Protein AF-A0A916RHL9-F1 (afdb_monomer_lite)

Foldseek 3Di:
DLLVQLVVQVVVAVVPDPPPPPFDALLRLCVVVVLDDPVLLVQLVVVCVVVVDDHSLVSSCVVVVRDLVSSQVSLCVRAVADADDLPAFDLQLQLALDDLVCLVPPQKGFRHADPLAETEMEHARDDDVLQQVQSCVVQVHRYGYGYYRPVRSVVSNVSNNPYDYAAEAEEEDADSVRVSVVVVVVCVVLVAPDWDWHDDNQKIKIKGFSDPLQVPDNSGGGPDNPRMYIYIYGYNDPD

Secondary structure (DSSP, 8-state):
-HHHHHHHHHHS-TTS----TTSPPHHHHHHHTTSS-HHHHHHHHHHHHHHS-S-HHHHHHHHH---HHHHHHHHHHHHT-PBPP-TT--HHHHHTTS-HHHHHHHSEEEEEEETTTEEEEEESS---HHHHHHHHHHHSSEEEEEE--HHHHHHHHHHHHTS--S-EEEEEESSHHHHHHHHHHHHHHH--SEEEEEEETTEEEEEEE-STTTS-STT---S-STTEEEEEEEES---

InterPro domains:
  IPR037257 Type II secretion system protein GspE, N-terminal superfamily [SSF160246] (21-158)

Structure (mmCIF, N/CA/C/O backbone):
data_AF-A0A916RHL9-F1
#
_entry.id   AF-A0A916RHL9-F1
#
loop_
_atom_site.group_PDB
_atom_site.id
_atom_site.type_symbol
_atom_site.label_atom_id
_atom_site.label_alt_id
_atom_site.label_comp_id
_atom_site.label_asym_id
_atom_site.label_entity_id
_atom_site.label_seq_id
_atom_site.pdbx_PDB_ins_code
_atom_site.Cartn_x
_atom_site.Cartn_y
_atom_site.Cartn_z
_atom_site.occupancy
_atom_site.B_iso_or_equiv
_atom_site.auth_seq_id
_atom_site.auth_comp_id
_atom_site.auth_asym_id
_atom_site.auth_atom_id
_atom_site.pdbx_PDB_model_num
ATOM 1 N N . MET A 1 1 ? 4.148 -10.673 -28.960 1.00 78.31 1 MET A N 1
ATOM 2 C CA . MET A 1 1 ? 4.030 -11.181 -27.573 1.00 78.31 1 MET A CA 1
ATOM 3 C C . MET A 1 1 ? 3.647 -10.069 -26.593 1.00 78.31 1 MET A C 1
ATOM 5 O O . MET A 1 1 ? 2.621 -10.214 -25.944 1.00 78.31 1 MET A O 1
ATOM 9 N N . VAL A 1 2 ? 4.375 -8.942 -26.546 1.00 86.50 2 VAL A N 1
ATOM 10 C CA . VAL A 1 2 ? 4.093 -7.803 -25.636 1.00 86.50 2 VAL A CA 1
ATOM 11 C C . VAL A 1 2 ? 2.666 -7.257 -25.763 1.00 86.50 2 VAL A C 1
ATOM 13 O O . VAL A 1 2 ? 1.972 -7.147 -24.760 1.00 86.50 2 VAL A O 1
ATOM 16 N N . ARG A 1 3 ? 2.181 -7.009 -26.987 1.00 84.75 3 ARG A N 1
ATOM 17 C CA . ARG A 1 3 ? 0.817 -6.492 -27.220 1.00 84.75 3 ARG A CA 1
ATOM 18 C C . ARG A 1 3 ? -0.278 -7.366 -26.592 1.00 84.75 3 ARG A C 1
ATOM 20 O O . ARG A 1 3 ? -1.208 -6.846 -25.993 1.00 84.75 3 ARG A O 1
ATOM 27 N N . ALA A 1 4 ? -0.135 -8.690 -26.665 1.00 84.75 4 ALA A N 1
ATOM 28 C CA . ALA A 1 4 ? -1.082 -9.626 -26.056 1.00 84.75 4 ALA A CA 1
ATOM 29 C C . ALA A 1 4 ? -1.007 -9.621 -24.517 1.00 84.75 4 ALA A C 1
ATOM 31 O O . ALA A 1 4 ? -2.020 -9.821 -23.853 1.00 84.75 4 ALA A O 1
ATOM 32 N N . ALA A 1 5 ? 0.177 -9.387 -23.938 1.00 84.00 5 ALA A N 1
ATOM 33 C CA . ALA A 1 5 ? 0.327 -9.208 -22.494 1.00 84.00 5 ALA A CA 1
ATOM 34 C C . ALA A 1 5 ? -0.344 -7.905 -22.029 1.00 84.00 5 ALA A C 1
ATOM 36 O O . ALA A 1 5 ? -1.156 -7.940 -21.115 1.00 84.00 5 ALA A O 1
ATOM 37 N N . VAL A 1 6 ? -0.101 -6.789 -22.723 1.00 84.81 6 VAL A N 1
ATOM 38 C CA . VAL A 1 6 ? -0.752 -5.497 -22.440 1.00 84.81 6 VAL A CA 1
ATOM 39 C C . VAL A 1 6 ? -2.277 -5.596 -22.548 1.00 84.81 6 VAL A C 1
ATOM 41 O O . VAL A 1 6 ? -2.990 -5.101 -21.680 1.00 84.81 6 VAL A O 1
ATOM 44 N N . GLN A 1 7 ? -2.791 -6.274 -23.579 1.00 84.56 7 GLN A N 1
ATOM 45 C CA . GLN A 1 7 ? -4.232 -6.485 -23.747 1.00 84.56 7 GLN A CA 1
ATOM 46 C C . GLN A 1 7 ? -4.840 -7.304 -22.605 1.00 84.56 7 GLN A C 1
ATOM 48 O O . GLN A 1 7 ? -5.903 -6.944 -22.113 1.00 84.56 7 GLN A O 1
ATOM 53 N N . ARG A 1 8 ? -4.165 -8.363 -22.146 1.00 83.38 8 ARG A N 1
ATOM 54 C CA . ARG A 1 8 ? -4.620 -9.179 -21.009 1.00 83.38 8 ARG A CA 1
ATOM 55 C C . ARG A 1 8 ? -4.784 -8.338 -19.745 1.00 83.38 8 ARG A C 1
ATOM 57 O O . ARG A 1 8 ? -5.861 -8.319 -19.161 1.00 83.38 8 ARG A O 1
ATOM 64 N N . GLU A 1 9 ? -3.756 -7.564 -19.410 1.00 85.38 9 GLU A N 1
ATOM 65 C CA . GLU A 1 9 ? -3.759 -6.680 -18.239 1.00 85.38 9 GLU A CA 1
ATOM 66 C C . GLU A 1 9 ? -4.759 -5.516 -18.380 1.00 85.38 9 GLU A C 1
ATOM 68 O O . GLU A 1 9 ? -5.230 -4.952 -17.394 1.00 85.38 9 GLU A O 1
ATOM 73 N N . SER A 1 10 ? -5.134 -5.150 -19.609 1.00 75.25 10 SER A N 1
ATOM 74 C CA . SER A 1 10 ? -6.166 -4.141 -19.857 1.00 75.25 10 SER A CA 1
ATOM 75 C C . SER A 1 10 ? -7.589 -4.651 -19.601 1.00 75.25 10 SER A C 1
ATOM 77 O O . SER A 1 10 ? -8.450 -3.834 -19.269 1.00 75.25 10 SER A O 1
ATOM 79 N N . VAL A 1 11 ? -7.853 -5.949 -19.789 1.00 64.81 11 VAL A N 1
ATOM 80 C CA . VAL A 1 11 ? -9.206 -6.536 -19.728 1.00 64.81 11 VAL A CA 1
ATOM 81 C C . VAL A 1 11 ? -9.622 -6.874 -18.292 1.00 64.81 11 VAL A C 1
ATOM 83 O O . VAL A 1 11 ? -10.790 -6.696 -17.957 1.00 64.81 11 VAL A O 1
ATOM 86 N N . ASP A 1 12 ? -8.683 -7.229 -17.409 1.00 55.12 12 ASP A N 1
ATOM 87 C CA . ASP A 1 12 ? -8.960 -7.572 -15.997 1.00 55.12 12 ASP A CA 1
ATOM 88 C C . ASP A 1 12 ? -9.289 -6.356 -15.089 1.00 55.12 12 ASP A C 1
ATOM 90 O O . ASP A 1 12 ? -9.362 -6.451 -13.865 1.00 55.12 12 ASP A O 1
ATOM 94 N N . GLY A 1 13 ? -9.526 -5.180 -15.676 1.00 47.78 13 GLY A N 1
ATOM 95 C CA . GLY A 1 13 ? -9.516 -3.888 -14.986 1.00 47.78 13 GLY A CA 1
ATOM 96 C C . GLY A 1 13 ? -10.847 -3.305 -14.504 1.00 47.78 13 GLY A C 1
ATOM 97 O O . GLY A 1 13 ? -10.880 -2.112 -14.228 1.00 47.78 13 GLY A O 1
ATOM 98 N N . THR A 1 14 ? -11.942 -4.062 -14.393 1.00 42.16 14 THR A N 1
ATOM 99 C CA . THR A 1 14 ? -13.212 -3.529 -13.837 1.00 42.16 14 THR A CA 1
ATOM 100 C C . THR A 1 14 ? -13.440 -3.891 -12.368 1.00 42.16 14 THR A C 1
ATOM 102 O O . THR A 1 14 ? -14.579 -3.964 -11.915 1.00 42.16 14 THR A O 1
ATOM 105 N N . ALA A 1 15 ? -12.368 -4.117 -11.606 1.00 44.34 15 ALA A N 1
ATOM 106 C CA . ALA A 1 15 ? -12.424 -4.059 -10.145 1.00 44.34 15 ALA A CA 1
ATOM 107 C C . ALA A 1 15 ? -12.076 -2.655 -9.608 1.00 44.34 15 ALA A C 1
ATOM 109 O O . ALA A 1 15 ? -11.923 -2.489 -8.398 1.00 44.34 15 ALA A O 1
ATOM 110 N N . ASP A 1 16 ? -11.957 -1.653 -10.489 1.00 42.06 16 ASP A N 1
ATOM 111 C CA . ASP A 1 16 ? -11.879 -0.253 -10.084 1.00 42.06 16 ASP A CA 1
ATOM 112 C C . ASP A 1 16 ? -13.192 0.140 -9.393 1.00 42.06 16 ASP A C 1
ATOM 114 O O . ASP A 1 16 ? -14.270 0.175 -9.982 1.00 42.06 16 ASP A O 1
ATOM 118 N N . ASP A 1 17 ? -13.058 0.364 -8.089 1.00 47.50 17 ASP A N 1
ATOM 119 C CA . ASP A 1 17 ? -13.941 1.147 -7.238 1.00 47.50 17 ASP A CA 1
ATOM 120 C C . ASP A 1 17 ? -15.447 0.919 -7.426 1.00 47.50 17 ASP A C 1
ATOM 122 O O . ASP A 1 17 ? -16.220 1.862 -7.563 1.00 47.50 17 ASP A O 1
ATOM 126 N N . VAL A 1 18 ? -15.910 -0.335 -7.358 1.00 42.97 18 VAL A N 1
ATOM 127 C CA . VAL A 1 18 ? -17.331 -0.554 -7.054 1.00 42.97 18 VAL A CA 1
ATOM 128 C C . VAL A 1 18 ? -17.556 0.047 -5.661 1.00 42.97 18 VAL A C 1
ATOM 130 O O . VAL A 1 18 ? -17.014 -0.503 -4.689 1.00 42.97 18 VAL A O 1
ATOM 133 N N . PRO A 1 19 ? -18.321 1.150 -5.507 1.00 48.22 19 PRO A N 1
ATOM 134 C CA . PRO A 1 19 ? -18.654 1.651 -4.187 1.00 48.22 19 PRO A CA 1
ATOM 135 C C . PRO A 1 19 ? -19.320 0.494 -3.463 1.00 48.22 19 PRO A C 1
ATOM 137 O O . PRO A 1 19 ? -20.307 -0.064 -3.945 1.00 48.22 19 PRO A O 1
ATOM 140 N N . HIS A 1 20 ? -18.730 0.065 -2.349 1.00 53.12 20 HIS A N 1
ATOM 141 C CA . HIS A 1 20 ? -19.193 -1.105 -1.620 1.00 53.12 20 HIS A CA 1
ATOM 142 C C . HIS A 1 20 ? -20.505 -0.770 -0.907 1.00 53.12 20 HIS A C 1
ATOM 144 O O . HIS A 1 20 ? -20.559 -0.565 0.304 1.00 53.12 20 HIS A O 1
ATOM 150 N N . ARG A 1 21 ? -21.572 -0.710 -1.706 1.00 51.28 21 ARG A N 1
ATOM 151 C CA . ARG A 1 21 ? -22.913 -0.205 -1.399 1.00 51.28 21 ARG A CA 1
ATOM 152 C C . ARG A 1 21 ? -23.630 -1.030 -0.326 1.00 51.28 21 ARG A C 1
ATOM 154 O O . ARG A 1 21 ? -24.676 -0.622 0.159 1.00 51.28 21 ARG A O 1
ATOM 161 N N . HIS A 1 22 ? -23.044 -2.166 0.053 1.00 61.47 22 HIS A N 1
ATOM 162 C CA . HIS A 1 22 ? -23.563 -3.110 1.039 1.00 61.47 22 HIS A CA 1
ATOM 163 C C . HIS A 1 22 ? -22.723 -3.196 2.321 1.00 61.47 22 HIS A C 1
ATOM 165 O O . HIS A 1 22 ? -23.007 -4.043 3.165 1.00 61.47 22 HIS A O 1
ATOM 171 N N . ARG A 1 23 ? -21.686 -2.363 2.500 1.00 77.50 23 ARG A N 1
ATOM 172 C CA . ARG A 1 23 ? -20.942 -2.356 3.766 1.00 77.50 23 ARG A CA 1
ATOM 173 C C . ARG A 1 23 ? -21.635 -1.510 4.817 1.00 77.50 23 ARG A C 1
ATOM 175 O O . ARG A 1 23 ? -22.061 -0.389 4.552 1.00 77.50 23 ARG A O 1
ATOM 182 N N . VAL A 1 24 ? -21.669 -2.040 6.035 1.00 87.19 24 VAL A N 1
ATOM 183 C CA . VAL A 1 24 ? -22.120 -1.295 7.209 1.00 87.19 24 VAL A CA 1
ATOM 184 C C . VAL A 1 24 ? -21.156 -0.120 7.433 1.00 87.19 24 VAL A C 1
ATOM 186 O O . VAL A 1 24 ? -19.947 -0.347 7.518 1.00 87.19 24 VAL A O 1
ATOM 189 N N . PRO A 1 25 ? -21.638 1.132 7.507 1.00 91.69 25 PRO A N 1
ATOM 190 C CA . PRO A 1 25 ? -20.811 2.295 7.817 1.00 91.69 25 PRO A CA 1
ATOM 191 C C . PRO A 1 25 ? -20.053 2.133 9.137 1.00 91.69 25 PRO A C 1
ATOM 193 O O . PRO A 1 25 ? -20.610 1.622 10.109 1.00 91.69 25 PRO A O 1
ATOM 196 N N . LEU A 1 26 ? -18.816 2.634 9.202 1.00 93.12 26 LEU A N 1
ATOM 197 C CA . LEU A 1 26 ? -17.949 2.507 10.380 1.00 93.12 26 LEU A CA 1
ATOM 198 C C . LEU A 1 26 ? -18.632 2.999 11.663 1.00 93.12 26 LEU A C 1
ATOM 200 O O . LEU A 1 26 ? -18.603 2.312 12.678 1.00 93.12 26 LEU A O 1
ATOM 204 N N . GLY A 1 27 ? -19.313 4.148 11.605 1.00 93.88 27 GLY A N 1
ATOM 205 C CA . GLY A 1 27 ? -20.043 4.686 12.753 1.00 93.88 27 GLY A CA 1
ATOM 206 C C . GLY A 1 27 ? -21.127 3.740 13.281 1.00 93.88 27 GLY A C 1
ATOM 207 O O . GLY A 1 27 ? -21.277 3.595 14.490 1.00 93.88 27 GLY A O 1
ATOM 208 N N . LEU A 1 28 ? -21.835 3.026 12.396 1.00 94.75 28 LEU A N 1
ATOM 209 C CA . LEU A 1 28 ? -22.827 2.028 12.807 1.00 94.75 28 LEU A CA 1
ATOM 210 C C . LEU A 1 28 ? -22.170 0.761 13.361 1.00 94.75 28 LEU A C 1
ATOM 212 O O . LEU A 1 28 ? -22.669 0.215 14.340 1.00 94.75 28 LEU A O 1
ATOM 216 N N . VAL A 1 29 ? -21.038 0.330 12.792 1.00 94.81 29 VAL A N 1
ATOM 217 C CA . VAL A 1 29 ? -20.236 -0.771 13.353 1.00 94.81 29 VAL A CA 1
ATOM 218 C C . VAL A 1 29 ? -19.821 -0.436 14.787 1.00 94.81 29 VAL A C 1
ATOM 220 O O . VAL A 1 29 ? -20.069 -1.219 15.697 1.00 94.81 29 VAL A O 1
ATOM 223 N N . MET A 1 30 ? -19.250 0.746 15.014 1.00 96.19 30 MET A N 1
ATOM 224 C CA . MET A 1 30 ? -18.774 1.161 16.336 1.00 96.19 30 MET A CA 1
ATOM 225 C C . MET A 1 30 ? -19.916 1.359 17.343 1.00 96.19 30 MET A C 1
ATOM 227 O O . MET A 1 30 ? -19.752 1.020 18.516 1.00 96.19 30 MET A O 1
ATOM 231 N N . LEU A 1 31 ? -21.072 1.867 16.899 1.00 96.12 31 LEU A N 1
ATOM 232 C CA . LEU A 1 31 ? -22.267 2.013 17.734 1.00 96.12 31 LEU A CA 1
ATOM 233 C C . LEU A 1 31 ? -22.828 0.647 18.153 1.00 96.12 31 LEU A C 1
ATOM 235 O O . LEU A 1 31 ? -23.111 0.441 19.329 1.00 96.12 31 LEU A O 1
ATOM 239 N N . ALA A 1 32 ? -22.942 -0.300 17.215 1.00 94.50 32 ALA A N 1
ATOM 240 C CA . ALA A 1 32 ? -23.437 -1.649 17.493 1.00 94.50 32 ALA A CA 1
ATOM 241 C C . ALA A 1 32 ? -22.533 -2.422 18.470 1.00 94.50 32 ALA A C 1
ATOM 243 O O . ALA A 1 32 ? -23.019 -3.238 19.246 1.00 94.50 32 ALA A O 1
ATOM 244 N N . GLN A 1 33 ? -21.226 -2.142 18.460 1.00 93.62 33 GLN A N 1
ATOM 245 C CA . GLN A 1 33 ? -20.258 -2.701 19.411 1.00 93.62 33 GLN A CA 1
ATOM 246 C C . GLN A 1 33 ? -20.233 -1.968 20.768 1.00 93.62 33 GLN A C 1
ATOM 248 O O . GLN A 1 33 ? -19.497 -2.372 21.668 1.00 93.62 33 GLN A O 1
ATOM 253 N N . GLY A 1 34 ? -20.990 -0.875 20.924 1.00 94.69 34 GLY A N 1
ATOM 254 C CA . GLY A 1 34 ? -21.007 -0.058 22.141 1.00 94.69 34 GLY A CA 1
ATOM 255 C C . GLY A 1 34 ? -19.726 0.750 22.381 1.00 94.69 34 GLY A C 1
ATOM 256 O O . GLY A 1 34 ? -19.473 1.182 23.503 1.00 94.69 34 GLY A O 1
ATOM 257 N N . TRP A 1 35 ? -18.887 0.950 21.359 1.00 96.00 35 TRP A N 1
ATOM 258 C CA . TRP A 1 35 ? -17.619 1.688 21.496 1.00 96.00 35 TRP A CA 1
ATOM 259 C C . TRP A 1 35 ? -17.790 3.202 21.427 1.00 96.00 35 TRP A C 1
ATOM 261 O O . TRP A 1 35 ? -16.907 3.933 21.884 1.00 96.00 35 TRP A O 1
ATOM 271 N N . ILE A 1 36 ? -18.911 3.643 20.857 1.00 96.81 36 ILE A N 1
ATOM 272 C CA . ILE A 1 36 ? -19.361 5.032 20.797 1.00 96.81 36 ILE A CA 1
ATOM 273 C C . ILE A 1 36 ? -20.846 5.100 21.159 1.00 96.81 36 ILE A C 1
ATOM 275 O O . ILE A 1 36 ? -21.580 4.122 21.016 1.00 96.81 36 ILE A O 1
ATOM 279 N N . THR A 1 37 ? -21.298 6.273 21.584 1.00 97.06 37 THR A N 1
ATOM 280 C CA . THR A 1 37 ? -22.716 6.566 21.825 1.00 97.06 37 THR A CA 1
ATOM 281 C C . THR A 1 37 ? -23.383 7.178 20.593 1.00 97.06 37 THR A C 1
ATOM 283 O O . THR A 1 37 ? -22.723 7.724 19.707 1.00 97.06 37 THR A O 1
ATOM 286 N N . GLN A 1 38 ? -24.720 7.158 20.556 1.00 96.50 38 GLN A N 1
ATOM 287 C CA . GLN A 1 38 ? -25.487 7.839 19.507 1.00 96.50 38 GLN A CA 1
ATOM 288 C C . GLN A 1 38 ? -25.204 9.351 19.474 1.00 96.50 38 GLN A C 1
ATOM 290 O O . GLN A 1 38 ? -25.136 9.934 18.394 1.00 96.50 38 GLN A O 1
ATOM 295 N N . SER A 1 39 ? -25.002 9.974 20.643 1.00 96.94 39 SER A N 1
ATOM 296 C CA . SER A 1 39 ? -24.634 11.392 20.741 1.00 96.94 39 SER A CA 1
ATOM 297 C C . SER A 1 39 ? -23.283 11.659 20.086 1.00 96.94 39 SER A C 1
ATOM 299 O O . SER A 1 39 ? -23.186 12.562 19.266 1.00 96.94 39 SER A O 1
ATOM 301 N N . GLN A 1 40 ? -22.263 10.850 20.394 1.00 96.81 40 GLN A N 1
ATOM 302 C CA . GLN A 1 40 ? -20.930 10.995 19.797 1.00 96.81 40 GLN A CA 1
ATOM 303 C C . GLN A 1 40 ? -20.967 10.800 18.278 1.00 96.81 40 GLN A C 1
ATOM 305 O O . GLN A 1 40 ? -20.395 11.594 17.537 1.00 96.81 40 GLN A O 1
ATOM 310 N N . LEU A 1 41 ? -21.697 9.787 17.797 1.00 96.50 41 LEU A N 1
ATOM 311 C CA . LEU A 1 41 ? -21.862 9.573 16.359 1.00 96.50 41 LEU A CA 1
ATOM 312 C C . LEU A 1 41 ? -22.519 10.779 15.673 1.00 96.50 41 LEU A C 1
ATOM 314 O O . LEU A 1 41 ? -22.100 11.167 14.585 1.00 96.50 41 LEU A O 1
ATOM 318 N N . ARG A 1 42 ? -23.537 11.379 16.299 1.00 96.75 42 ARG A N 1
ATOM 319 C CA . ARG A 1 42 ? -24.215 12.559 15.755 1.00 96.75 42 ARG A CA 1
ATOM 320 C C . ARG A 1 42 ? -23.286 13.771 15.711 1.00 96.75 42 ARG A C 1
ATOM 322 O O . ARG A 1 42 ? -23.185 14.382 14.655 1.00 96.75 42 ARG A O 1
ATOM 329 N N . THR A 1 43 ? -22.570 14.052 16.800 1.00 96.62 43 THR A N 1
ATOM 330 C CA . THR A 1 43 ? -21.579 15.137 16.859 1.00 96.62 43 THR A CA 1
ATOM 331 C C . THR A 1 43 ? -20.535 14.997 15.751 1.00 96.62 43 THR A C 1
ATOM 333 O O . THR A 1 43 ? -20.311 15.941 14.998 1.00 96.62 43 THR A O 1
ATOM 336 N N . ALA A 1 44 ? -19.957 13.805 15.584 1.00 95.88 44 ALA A N 1
ATOM 337 C CA . ALA A 1 44 ? -18.948 13.563 14.555 1.00 95.88 44 ALA A CA 1
ATOM 338 C C . ALA A 1 44 ? -19.506 13.692 13.123 1.00 95.88 44 ALA A C 1
ATOM 340 O O . ALA A 1 44 ? -18.832 14.228 12.247 1.00 95.88 44 ALA A O 1
ATOM 341 N N . LEU A 1 45 ? -20.742 13.241 12.866 1.00 95.75 45 LEU A N 1
ATOM 342 C CA . LEU A 1 45 ? -21.397 13.410 11.561 1.00 95.75 45 LEU A CA 1
ATOM 343 C C . LEU A 1 45 ? -21.712 14.876 11.250 1.00 95.75 45 LEU A C 1
ATOM 345 O O . LEU A 1 45 ? -21.569 15.299 10.103 1.00 95.75 45 LEU A O 1
ATOM 349 N N . ASP A 1 46 ? -22.155 15.643 12.243 1.00 96.31 46 ASP A N 1
ATOM 350 C CA . ASP A 1 46 ? -22.456 17.062 12.070 1.00 96.31 46 ASP A CA 1
ATOM 351 C C . ASP A 1 46 ? -21.164 17.857 11.806 1.00 96.31 46 ASP A C 1
ATOM 353 O O . ASP A 1 46 ? -21.134 18.671 10.882 1.00 96.31 46 ASP A O 1
ATOM 357 N N . ALA A 1 47 ? -20.066 17.531 12.501 1.00 93.94 47 ALA A N 1
ATOM 358 C CA . ALA A 1 47 ? -18.739 18.080 12.218 1.00 93.94 47 ALA A CA 1
ATOM 359 C C . ALA A 1 47 ? -18.248 17.722 10.803 1.00 93.94 47 ALA A C 1
ATOM 361 O O . ALA A 1 47 ? -17.853 18.612 10.047 1.00 93.94 47 ALA A O 1
ATOM 362 N N . GLN A 1 48 ? -18.362 16.451 10.398 1.00 94.62 48 GLN A N 1
ATOM 363 C CA . GLN A 1 48 ? -17.991 15.998 9.053 1.00 94.62 48 GLN A CA 1
ATOM 364 C C . GLN A 1 48 ? -18.771 16.739 7.959 1.00 94.62 48 GLN A C 1
ATOM 366 O O . GLN A 1 48 ? -18.196 17.151 6.953 1.00 94.62 48 GLN A O 1
ATOM 371 N N . ARG A 1 49 ? -20.083 16.936 8.146 1.00 93.62 49 ARG A N 1
ATOM 372 C CA . ARG A 1 49 ? -20.925 17.683 7.197 1.00 93.62 49 ARG A CA 1
ATOM 373 C C . ARG A 1 49 ? -20.561 19.159 7.141 1.00 93.62 49 ARG A C 1
ATOM 375 O O . ARG A 1 49 ? -20.528 19.713 6.048 1.00 93.62 49 ARG A O 1
ATOM 382 N N . ALA A 1 50 ? -20.290 19.779 8.288 1.00 94.00 50 ALA A N 1
ATOM 383 C CA . ALA A 1 50 ? -19.905 21.185 8.358 1.00 94.00 50 ALA A CA 1
ATOM 384 C C . ALA A 1 50 ? -18.586 21.462 7.616 1.00 94.00 50 ALA A C 1
ATOM 386 O O . ALA A 1 50 ? -18.458 22.496 6.968 1.00 94.00 50 ALA A O 1
ATOM 387 N N . HIS A 1 51 ? -17.637 20.523 7.664 1.00 92.50 51 HIS A N 1
ATOM 388 C CA . HIS A 1 51 ? -16.341 20.646 6.987 1.00 92.50 51 HIS A CA 1
ATOM 389 C C . HIS A 1 51 ? -16.343 20.093 5.555 1.00 92.50 51 HIS A C 1
ATOM 391 O O . HIS A 1 51 ? -15.430 20.377 4.782 1.00 92.50 51 HIS A O 1
ATOM 397 N N . GLY A 1 52 ? -17.333 19.271 5.197 1.00 87.44 52 GLY A N 1
ATOM 398 C CA . GLY A 1 52 ? -17.486 18.671 3.870 1.00 87.44 52 GLY A CA 1
ATOM 399 C C . GLY A 1 52 ? -16.418 17.635 3.492 1.00 87.44 52 GLY A C 1
ATOM 400 O O . GLY A 1 52 ? -16.438 17.132 2.371 1.00 87.44 52 GLY A O 1
ATOM 401 N N . THR A 1 53 ? -15.483 17.313 4.392 1.00 88.19 53 THR A N 1
ATOM 402 C CA . THR A 1 53 ? -14.325 16.441 4.134 1.00 88.19 53 THR A CA 1
ATOM 403 C C . THR A 1 53 ? -13.940 15.623 5.381 1.00 88.19 53 THR A C 1
ATOM 405 O O . THR A 1 53 ? -14.517 15.785 6.460 1.00 88.19 53 THR A O 1
ATOM 408 N N . GLY A 1 54 ? -12.968 14.716 5.238 1.00 85.31 54 GLY A N 1
ATOM 409 C CA . GLY A 1 54 ? -12.431 13.902 6.336 1.00 85.31 54 GLY A CA 1
ATOM 410 C C . GLY A 1 54 ? -13.223 12.622 6.617 1.00 85.31 54 GLY A C 1
ATOM 411 O O . GLY A 1 54 ? -14.398 12.488 6.253 1.00 85.31 54 GLY A O 1
ATOM 412 N N . ARG A 1 55 ? -12.572 11.641 7.253 1.00 90.25 55 ARG A N 1
ATOM 413 C CA . ARG A 1 55 ? -13.186 10.342 7.562 1.00 90.25 55 ARG A CA 1
ATOM 414 C C . ARG A 1 55 ? -13.949 10.447 8.880 1.00 90.25 55 ARG A C 1
ATOM 416 O O . ARG A 1 55 ? -13.525 11.126 9.807 1.00 90.25 55 ARG A O 1
ATOM 423 N N . ILE A 1 56 ? -15.059 9.718 9.004 1.00 92.50 56 ILE A N 1
ATOM 424 C CA . ILE A 1 56 ? -15.861 9.725 10.243 1.00 92.50 56 ILE A CA 1
ATOM 425 C C . ILE A 1 56 ? -15.053 9.273 11.471 1.00 92.50 56 ILE A C 1
ATOM 427 O O . ILE A 1 56 ? -15.305 9.741 12.575 1.00 92.50 56 ILE A O 1
ATOM 431 N N . GLY A 1 57 ? -14.070 8.384 11.280 1.00 92.31 57 GLY A N 1
ATOM 432 C CA . GLY A 1 57 ? -13.151 7.962 12.337 1.00 92.31 57 GLY A CA 1
ATOM 433 C C . GLY A 1 57 ? -12.332 9.124 12.900 1.00 92.31 57 GLY A C 1
ATOM 434 O O . GLY A 1 57 ? -12.272 9.275 14.115 1.00 92.31 57 GLY A O 1
ATOM 435 N N . ASP A 1 58 ? -11.797 9.981 12.029 1.00 92.56 58 ASP A N 1
ATOM 436 C CA . ASP A 1 58 ? -10.999 11.152 12.417 1.00 92.56 58 ASP A CA 1
ATOM 437 C C . ASP A 1 58 ? -11.843 12.128 13.246 1.00 92.56 58 ASP A C 1
ATOM 439 O O . ASP A 1 58 ? -11.420 12.586 14.304 1.00 92.56 58 ASP A O 1
ATOM 443 N N . TRP A 1 59 ? -13.088 12.366 12.821 1.00 95.31 59 TRP A N 1
ATOM 444 C CA . TRP A 1 59 ? -14.041 13.209 13.548 1.00 95.31 59 TRP A CA 1
ATOM 445 C C . TRP A 1 59 ? -14.449 12.618 14.903 1.00 95.31 59 TRP A C 1
ATOM 447 O O . TRP A 1 59 ? -14.603 13.352 15.875 1.00 95.31 59 TRP A O 1
ATOM 457 N N . LEU A 1 60 ? -14.590 11.294 15.013 1.00 94.75 60 LEU A N 1
ATOM 458 C CA . LEU A 1 60 ? -14.843 10.629 16.298 1.00 94.75 60 LEU A CA 1
ATOM 459 C C . LEU A 1 60 ? -13.657 10.777 17.265 1.00 94.75 60 LEU A C 1
ATOM 461 O O . LEU A 1 60 ? -13.867 10.912 18.472 1.00 94.75 60 LEU A O 1
ATOM 465 N N . VAL A 1 61 ? -12.424 10.767 16.759 1.00 94.81 61 VAL A N 1
ATOM 466 C CA . VAL A 1 61 ? -11.231 11.020 17.579 1.00 94.81 61 VAL A CA 1
ATOM 467 C C . VAL A 1 61 ? -11.201 12.483 18.019 1.00 94.81 61 VAL A C 1
ATOM 469 O O . VAL A 1 61 ? -11.147 12.756 19.217 1.00 94.81 61 VAL A O 1
ATOM 472 N N . ALA A 1 62 ? -11.295 13.411 17.064 1.00 94.06 62 ALA A N 1
ATOM 473 C CA . ALA A 1 62 ? -11.140 14.843 17.297 1.00 94.06 62 ALA A CA 1
ATOM 474 C C . ALA A 1 62 ? -12.255 15.443 18.172 1.00 94.06 62 ALA A C 1
ATOM 476 O O . ALA A 1 62 ? -11.966 16.147 19.135 1.00 94.06 62 ALA A O 1
ATOM 477 N N . GLU A 1 63 ? -13.521 15.132 17.879 1.00 94.31 63 GLU A N 1
ATOM 478 C CA . GLU A 1 63 ? -14.676 15.788 18.516 1.00 94.31 63 GLU A CA 1
ATOM 479 C C . GLU A 1 63 ? -15.203 15.035 19.740 1.00 94.31 63 GLU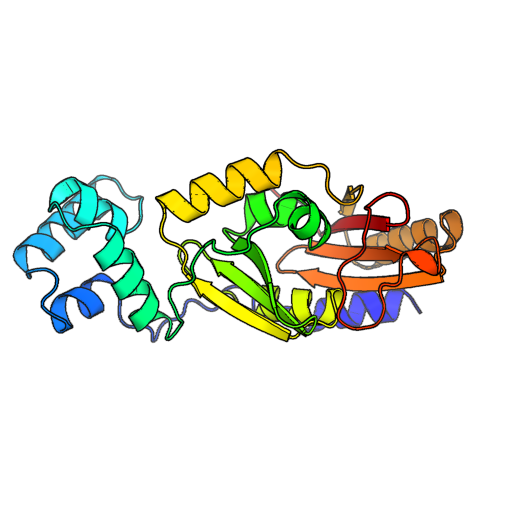 A C 1
ATOM 481 O O . GLU A 1 63 ? -15.893 15.601 20.586 1.00 94.31 63 GLU A O 1
ATOM 486 N N . CYS A 1 64 ? -14.942 13.728 19.823 1.00 94.06 64 CYS A N 1
ATOM 487 C CA . CYS A 1 64 ? -15.563 12.857 20.824 1.00 94.06 64 CYS A CA 1
ATOM 488 C C . CYS A 1 64 ? -14.558 12.140 21.734 1.00 94.06 64 CYS A C 1
ATOM 490 O O . CYS A 1 64 ? -14.990 11.375 22.602 1.00 94.06 64 CYS A O 1
ATOM 492 N N . GLY A 1 65 ? -13.250 12.354 21.540 1.00 92.19 65 GLY A N 1
ATOM 493 C CA . GLY A 1 65 ? -12.188 11.728 22.333 1.00 92.19 65 GLY A CA 1
ATOM 494 C C . GLY A 1 65 ? -12.143 10.204 22.201 1.00 92.19 65 GLY A C 1
ATOM 495 O O . GLY A 1 65 ? -11.693 9.511 23.115 1.00 92.19 65 GLY A O 1
ATOM 496 N N . VAL A 1 66 ? -12.663 9.654 21.100 1.00 94.19 66 VAL A N 1
ATOM 497 C CA . VAL A 1 66 ? -12.598 8.214 20.830 1.00 94.19 66 VAL A CA 1
ATOM 498 C C . VAL A 1 66 ? -11.147 7.849 20.524 1.00 94.19 66 VAL A C 1
ATOM 500 O O . VAL A 1 66 ? -10.510 8.493 19.701 1.00 94.19 66 VAL A O 1
ATOM 503 N N . GLY A 1 67 ? -10.611 6.810 21.164 1.00 93.31 67 GLY A N 1
ATOM 504 C CA . GLY A 1 67 ? -9.247 6.357 20.883 1.00 93.31 67 GLY A CA 1
ATOM 505 C C . GLY A 1 67 ? -9.079 5.872 19.436 1.00 93.31 67 GLY A C 1
ATOM 506 O O . GLY A 1 67 ? -9.925 5.135 18.914 1.00 93.31 67 GLY A O 1
ATOM 507 N N . ALA A 1 68 ? -7.982 6.261 18.781 1.00 92.12 68 ALA A N 1
ATOM 508 C CA . ALA A 1 68 ? -7.672 5.882 17.396 1.00 92.12 68 ALA A CA 1
ATOM 509 C C . ALA A 1 68 ? -7.548 4.354 17.212 1.00 92.12 68 ALA A C 1
ATOM 511 O O . ALA A 1 68 ? -7.860 3.801 16.152 1.00 92.12 68 ALA A O 1
ATOM 512 N N . GLU A 1 69 ? -7.173 3.632 18.270 1.00 92.56 69 GLU A N 1
ATOM 513 C CA . GLU A 1 69 ? -7.155 2.173 18.301 1.00 92.56 69 GLU A CA 1
ATOM 514 C C . GLU A 1 69 ? -8.560 1.571 18.150 1.00 92.56 69 GLU A C 1
ATOM 516 O O . GLU A 1 69 ? -8.726 0.544 17.489 1.00 92.56 69 GLU A O 1
ATOM 521 N N . ARG A 1 70 ? -9.600 2.228 18.688 1.00 93.88 70 ARG A N 1
ATOM 522 C CA . ARG A 1 70 ? -10.995 1.788 18.518 1.00 93.88 70 ARG A CA 1
ATOM 523 C C . ARG A 1 70 ? -11.480 2.009 17.096 1.00 93.88 70 ARG A C 1
ATOM 525 O O . ARG A 1 70 ? -12.205 1.164 16.577 1.00 93.88 70 ARG A O 1
ATOM 532 N N . VAL A 1 71 ? -11.068 3.107 16.464 1.00 94.31 71 VAL A N 1
ATOM 533 C CA . VAL A 1 71 ? -11.356 3.377 15.047 1.00 94.31 71 VAL A CA 1
ATOM 534 C C . VAL A 1 71 ? -10.720 2.297 14.172 1.00 94.31 71 VAL A C 1
ATOM 536 O O . VAL A 1 71 ? -11.417 1.658 13.385 1.00 94.31 71 VAL A O 1
ATOM 539 N N . THR A 1 72 ? -9.435 2.004 14.390 1.00 93.94 72 THR A N 1
ATOM 540 C CA . THR A 1 72 ? -8.703 0.941 13.677 1.00 93.94 72 THR A CA 1
ATOM 541 C C . THR A 1 72 ? -9.365 -0.428 13.873 1.00 93.94 72 THR A C 1
ATOM 543 O O . THR A 1 72 ? -9.562 -1.183 12.921 1.00 93.94 72 THR A O 1
ATOM 546 N N . ARG A 1 73 ? -9.794 -0.744 15.102 1.00 93.38 73 ARG A N 1
ATOM 547 C CA . ARG A 1 73 ? -10.542 -1.973 15.402 1.00 93.38 73 ARG A CA 1
ATOM 548 C C . ARG A 1 73 ? -11.912 -2.006 14.712 1.00 93.38 73 ARG A C 1
ATOM 550 O O . ARG A 1 73 ? -12.332 -3.061 14.245 1.00 93.38 73 ARG A O 1
ATOM 557 N N . GLY A 1 74 ? -12.602 -0.870 14.619 1.00 93.88 74 GLY A N 1
ATOM 558 C CA . GLY A 1 74 ? -13.872 -0.739 13.896 1.00 93.88 74 GLY A CA 1
ATOM 559 C C . GLY A 1 74 ? -13.713 -1.013 12.411 1.00 93.88 74 GLY A C 1
ATOM 560 O O . GLY A 1 74 ? -14.497 -1.772 11.843 1.00 93.88 74 GLY A O 1
ATOM 561 N N . LEU A 1 75 ? -12.654 -0.474 11.808 1.00 92.88 75 LEU A N 1
ATOM 562 C CA . LEU A 1 75 ? -12.284 -0.776 10.431 1.00 92.88 75 LEU A CA 1
ATOM 563 C C . LEU A 1 75 ? -11.951 -2.269 10.274 1.00 92.88 75 LEU A C 1
ATOM 565 O O . LEU A 1 75 ? -12.458 -2.911 9.362 1.00 92.88 75 LEU A O 1
ATOM 569 N N . SER A 1 76 ? -11.194 -2.868 11.196 1.00 92.75 76 SER A N 1
ATOM 570 C CA . SER A 1 76 ? -10.875 -4.306 11.161 1.00 92.75 76 SER A CA 1
ATOM 571 C C . SER A 1 76 ? -12.133 -5.181 11.106 1.00 92.75 76 SER A C 1
ATOM 573 O O . SER A 1 76 ? -12.216 -6.081 10.267 1.00 92.75 76 SER A O 1
ATOM 575 N N . VAL A 1 77 ? -13.150 -4.860 11.914 1.00 92.69 77 VAL A N 1
ATOM 576 C CA . VAL A 1 77 ? -14.462 -5.527 11.876 1.00 92.69 77 VAL A CA 1
ATOM 577 C C . VAL A 1 77 ? -15.197 -5.239 10.563 1.00 92.69 77 VAL A C 1
ATOM 579 O O . VAL A 1 77 ? -15.694 -6.165 9.925 1.00 92.69 77 VAL A O 1
ATOM 582 N N . GLN A 1 78 ? -15.243 -3.977 10.128 1.00 91.25 78 GLN A N 1
ATOM 583 C CA . GLN A 1 78 ? -15.921 -3.560 8.894 1.00 91.25 78 GLN A CA 1
ATOM 584 C C . GLN A 1 78 ? -15.362 -4.266 7.645 1.00 91.25 78 GLN A C 1
ATOM 586 O O . GLN A 1 78 ? -16.112 -4.597 6.723 1.00 91.25 78 GLN A O 1
ATOM 591 N N . TRP A 1 79 ? -14.048 -4.486 7.614 1.00 88.56 79 TRP A N 1
ATOM 592 C CA . TRP A 1 79 ? -13.316 -5.070 6.490 1.00 88.56 79 TRP A CA 1
ATOM 593 C C . TRP A 1 79 ? -13.040 -6.567 6.647 1.00 88.56 79 TRP A C 1
ATOM 595 O O . TRP A 1 79 ? -12.480 -7.166 5.728 1.00 88.56 79 TRP A O 1
ATOM 605 N N . ASN A 1 80 ? -13.437 -7.164 7.776 1.00 90.19 80 ASN A N 1
ATOM 606 C CA . ASN A 1 80 ? -13.131 -8.545 8.148 1.00 90.19 80 ASN A CA 1
ATOM 607 C C . ASN A 1 80 ? -11.647 -8.890 7.917 1.00 90.19 80 ASN A C 1
ATOM 609 O O . ASN A 1 80 ? -11.301 -9.823 7.188 1.00 90.19 80 ASN A O 1
ATOM 613 N N . CYS A 1 81 ? -10.759 -8.069 8.476 1.00 91.06 81 CYS A N 1
ATOM 614 C CA . CYS A 1 81 ? -9.316 -8.227 8.319 1.00 91.06 81 CYS A CA 1
ATOM 615 C C . CYS A 1 81 ? -8.587 -7.930 9.635 1.00 91.06 81 CYS A C 1
ATOM 617 O O . CYS A 1 81 ? -9.100 -7.166 10.454 1.00 91.06 81 CYS A O 1
ATOM 619 N N . PRO A 1 82 ? -7.416 -8.539 9.877 1.00 94.81 82 PRO A N 1
ATOM 620 C CA . PRO A 1 82 ? -6.685 -8.344 11.121 1.00 94.81 82 PRO A CA 1
ATOM 621 C C . PRO A 1 82 ? -6.082 -6.939 11.211 1.00 94.81 82 PRO A C 1
ATOM 623 O O . PRO A 1 82 ? -5.791 -6.305 10.196 1.00 94.81 82 PRO A O 1
ATOM 626 N N . VAL A 1 83 ? -5.832 -6.484 12.439 1.00 95.44 83 VAL A N 1
ATOM 627 C CA . VAL A 1 83 ? -4.897 -5.382 12.695 1.00 95.44 83 VAL A CA 1
ATOM 628 C C . VAL A 1 83 ? -3.495 -5.981 12.772 1.00 95.44 83 VAL A C 1
ATOM 630 O O . VAL A 1 83 ? -3.257 -6.905 13.548 1.00 95.44 83 VAL A O 1
ATOM 633 N N . LEU A 1 84 ? -2.589 -5.501 11.929 1.00 96.06 84 LEU A N 1
ATOM 634 C CA . LEU A 1 84 ? -1.217 -5.983 11.838 1.00 96.06 84 LEU A CA 1
ATOM 635 C C . LEU A 1 84 ? -0.297 -5.203 12.779 1.00 96.06 84 LEU A C 1
ATOM 637 O O . LEU A 1 84 ? -0.576 -4.070 13.165 1.00 96.06 84 LEU A O 1
ATOM 641 N N . THR A 1 85 ? 0.830 -5.821 13.124 1.00 94.31 85 THR A N 1
ATOM 642 C CA . THR A 1 85 ? 1.933 -5.183 13.846 1.00 94.31 85 THR A CA 1
ATOM 643 C C . THR A 1 85 ? 3.080 -4.870 12.891 1.00 94.31 85 THR A C 1
ATOM 645 O O . THR A 1 85 ? 3.220 -5.488 11.829 1.00 94.31 85 THR A O 1
ATOM 648 N N . THR A 1 86 ? 3.939 -3.942 13.302 1.00 95.38 86 THR A N 1
ATOM 649 C CA . THR A 1 86 ? 5.171 -3.564 12.594 1.00 95.38 86 THR A CA 1
ATOM 650 C C . THR A 1 86 ? 6.384 -4.389 13.030 1.00 95.38 86 THR A C 1
ATOM 652 O O . THR A 1 86 ? 7.516 -4.078 12.668 1.00 95.38 86 THR A O 1
ATOM 655 N N . GLU A 1 87 ? 6.167 -5.445 13.818 1.00 93.94 87 GLU A N 1
ATOM 656 C CA . GLU A 1 87 ? 7.229 -6.354 14.245 1.00 93.94 87 GLU A CA 1
ATOM 657 C C . GLU A 1 87 ? 7.865 -7.038 13.035 1.00 93.94 87 GLU A C 1
ATOM 659 O O . GLU A 1 87 ? 7.167 -7.492 12.124 1.00 93.94 87 GLU A O 1
ATOM 664 N N . GLY A 1 88 ? 9.198 -7.104 13.027 1.00 90.69 88 GLY A N 1
ATOM 665 C CA . GLY A 1 88 ? 9.963 -7.672 11.917 1.00 90.69 88 GLY A CA 1
ATOM 666 C C . GLY A 1 88 ? 9.993 -6.806 10.653 1.00 90.69 88 GLY A C 1
ATOM 667 O O . GLY A 1 88 ? 10.391 -7.308 9.604 1.00 90.69 88 GLY A O 1
ATOM 668 N N . PHE A 1 89 ? 9.577 -5.536 10.725 1.00 95.38 89 PHE A N 1
ATOM 669 C CA . PHE A 1 89 ? 9.697 -4.604 9.605 1.00 95.38 89 PHE A CA 1
ATOM 670 C C . PHE A 1 89 ? 11.159 -4.240 9.331 1.00 95.38 89 PHE A C 1
ATOM 672 O O . PHE A 1 89 ? 11.838 -3.678 10.190 1.00 95.38 89 PHE A O 1
ATOM 679 N N . SER A 1 90 ? 11.614 -4.541 8.113 1.00 94.62 90 SER A N 1
ATOM 680 C CA . SER A 1 90 ? 12.883 -4.072 7.548 1.00 94.62 90 SER A CA 1
ATOM 681 C C . SER A 1 90 ? 12.576 -3.104 6.402 1.00 94.62 90 SER A C 1
ATOM 683 O O . SER A 1 90 ? 12.121 -3.556 5.347 1.00 94.62 90 SER A O 1
ATOM 685 N N . PRO A 1 91 ? 12.785 -1.790 6.597 1.00 95.19 91 PRO A N 1
ATOM 686 C CA . PRO A 1 91 ? 12.540 -0.780 5.571 1.00 95.19 91 PRO A CA 1
ATOM 687 C C . PRO A 1 91 ? 13.254 -1.076 4.249 1.00 95.19 91 PRO A C 1
ATOM 689 O O . PRO A 1 91 ? 12.634 -1.016 3.192 1.00 95.19 91 PRO A O 1
ATOM 692 N N . GLU A 1 92 ? 14.523 -1.475 4.310 1.00 93.69 92 GLU A N 1
ATOM 693 C CA . GLU A 1 92 ? 15.387 -1.686 3.149 1.00 93.69 92 GLU A CA 1
ATOM 694 C C . GLU A 1 92 ? 14.887 -2.854 2.293 1.00 93.69 92 GLU A C 1
ATOM 696 O O . GLU A 1 92 ? 14.713 -2.716 1.085 1.00 93.69 92 GLU A O 1
ATOM 701 N N . ALA A 1 93 ? 14.564 -3.992 2.917 1.00 92.19 93 ALA A N 1
ATOM 702 C CA . ALA A 1 93 ? 14.018 -5.140 2.197 1.00 92.19 93 ALA A CA 1
ATOM 703 C C . ALA A 1 93 ? 12.622 -4.841 1.625 1.00 92.19 93 ALA A C 1
ATOM 705 O O . ALA A 1 93 ? 12.282 -5.265 0.519 1.00 92.19 93 ALA A O 1
ATOM 706 N N . MET A 1 94 ? 11.796 -4.110 2.378 1.00 95.69 94 MET A N 1
ATOM 707 C CA . MET A 1 94 ? 10.435 -3.770 1.967 1.00 95.69 94 MET A CA 1
ATOM 708 C C . MET A 1 94 ? 10.403 -2.723 0.842 1.00 95.69 94 MET A C 1
ATOM 710 O O . MET A 1 94 ? 9.479 -2.752 0.027 1.00 95.69 94 MET A O 1
ATOM 714 N N . ALA A 1 95 ? 11.418 -1.860 0.729 1.00 95.81 95 ALA A N 1
ATOM 715 C CA . ALA A 1 95 ? 11.545 -0.877 -0.353 1.00 95.81 95 ALA A CA 1
ATOM 716 C C . ALA A 1 95 ? 11.728 -1.533 -1.734 1.00 95.81 95 ALA A C 1
ATOM 718 O O . ALA A 1 95 ? 11.413 -0.934 -2.762 1.00 95.81 95 ALA A O 1
ATOM 719 N N . LEU A 1 96 ? 12.182 -2.790 -1.769 1.00 94.38 96 LEU A N 1
ATOM 720 C CA . LEU A 1 96 ? 12.360 -3.552 -3.005 1.00 94.38 96 LEU A CA 1
ATOM 721 C C . LEU A 1 96 ? 11.075 -4.252 -3.479 1.00 94.38 96 LEU A C 1
ATOM 723 O O . LEU A 1 96 ? 10.998 -4.726 -4.617 1.00 94.38 96 LEU A O 1
ATOM 727 N N . VAL A 1 97 ? 10.043 -4.321 -2.633 1.00 94.75 97 VAL A N 1
ATOM 728 C CA . VAL A 1 97 ? 8.797 -5.043 -2.930 1.00 94.75 97 VAL A CA 1
ATOM 729 C C . VAL A 1 97 ? 8.015 -4.372 -4.053 1.00 94.75 97 VAL A C 1
ATOM 731 O O . VAL A 1 97 ? 7.488 -5.067 -4.917 1.00 94.75 97 VAL A O 1
ATOM 734 N N . MET A 1 98 ? 7.939 -3.040 -4.054 1.00 95.00 98 MET A N 1
ATOM 735 C CA . MET A 1 98 ? 7.106 -2.285 -4.989 1.00 95.00 98 MET A CA 1
ATOM 736 C C . MET A 1 98 ? 7.655 -0.876 -5.257 1.00 95.00 98 MET A C 1
ATOM 738 O O . MET A 1 98 ? 8.359 -0.330 -4.408 1.00 95.00 98 MET A O 1
ATOM 742 N N . PRO A 1 99 ? 7.286 -0.250 -6.388 1.00 95.75 99 PRO A N 1
ATOM 743 C CA . PRO A 1 99 ? 7.599 1.142 -6.670 1.00 95.75 99 PRO A CA 1
ATOM 744 C C . PRO A 1 99 ? 7.111 2.096 -5.578 1.00 95.75 99 PRO A C 1
ATOM 746 O O . PRO A 1 99 ? 5.969 2.011 -5.118 1.00 95.75 99 PRO A O 1
ATOM 749 N N . ARG A 1 100 ? 7.949 3.084 -5.252 1.00 94.81 100 ARG A N 1
ATOM 750 C CA . ARG A 1 100 ? 7.668 4.154 -4.281 1.00 94.81 100 ARG A CA 1
ATOM 751 C C . ARG A 1 100 ? 6.297 4.816 -4.481 1.00 94.81 100 ARG A C 1
ATOM 753 O O . ARG A 1 100 ? 5.566 5.023 -3.517 1.00 94.81 100 ARG A O 1
ATOM 760 N N . ILE A 1 101 ? 5.924 5.068 -5.736 1.00 93.94 101 ILE A N 1
ATOM 761 C CA . ILE A 1 101 ? 4.655 5.713 -6.096 1.00 93.94 101 ILE A CA 1
ATOM 762 C C . ILE A 1 101 ? 3.428 4.945 -5.576 1.00 93.94 101 ILE A C 1
ATOM 764 O O . ILE A 1 101 ? 2.417 5.553 -5.252 1.00 93.94 101 ILE A O 1
ATOM 768 N N . PHE A 1 102 ? 3.496 3.619 -5.416 1.00 95.19 102 PHE A N 1
ATOM 769 C CA . PHE A 1 102 ? 2.371 2.844 -4.877 1.00 95.19 102 PHE A CA 1
ATOM 770 C C . PHE A 1 102 ? 2.181 3.074 -3.379 1.00 95.19 102 PHE A C 1
ATOM 772 O O . PHE A 1 102 ? 1.050 3.185 -2.911 1.00 95.19 102 PHE A O 1
ATOM 779 N N . VAL A 1 103 ? 3.275 3.221 -2.633 1.00 95.06 103 VAL A N 1
ATOM 780 C CA . VAL A 1 103 ? 3.234 3.611 -1.217 1.00 95.06 103 VAL A CA 1
ATOM 781 C C . VAL A 1 103 ? 2.700 5.035 -1.056 1.00 95.06 103 VAL A C 1
ATOM 783 O O . VAL A 1 103 ? 1.984 5.344 -0.098 1.00 95.06 103 VAL A O 1
ATOM 786 N N . GLU A 1 104 ? 3.055 5.917 -1.988 1.00 93.12 104 GLU A N 1
ATOM 787 C CA . GLU A 1 104 ? 2.648 7.317 -1.944 1.00 93.12 104 GLU A CA 1
ATOM 788 C C . GLU A 1 104 ? 1.160 7.497 -2.242 1.00 93.12 104 GLU A C 1
ATOM 790 O O . GLU A 1 104 ? 0.495 8.221 -1.502 1.00 93.12 104 GLU A O 1
ATOM 795 N N . GLU A 1 105 ? 0.647 6.785 -3.247 1.00 91.31 105 GLU A N 1
ATOM 796 C CA . GLU A 1 105 ? -0.692 6.990 -3.807 1.00 91.31 105 GLU A CA 1
ATOM 797 C C . GLU A 1 105 ? -1.761 6.052 -3.232 1.00 91.31 105 GLU A C 1
ATOM 799 O O . GLU A 1 105 ? -2.950 6.372 -3.266 1.00 91.31 105 GLU A O 1
ATOM 804 N N . PHE A 1 106 ? -1.398 4.853 -2.757 1.00 92.06 106 PHE A N 1
ATOM 805 C CA . PHE A 1 106 ? -2.400 3.805 -2.512 1.00 92.06 106 PHE A CA 1
ATOM 806 C C . PHE A 1 106 ? -2.769 3.564 -1.051 1.00 92.06 106 PHE A C 1
ATOM 808 O O . PHE A 1 106 ? -3.683 2.772 -0.802 1.00 92.06 106 PHE A O 1
ATOM 815 N N . GLY A 1 107 ? -2.111 4.234 -0.100 1.00 92.56 107 GLY A N 1
ATOM 816 C CA . GLY A 1 107 ? -2.404 4.062 1.327 1.00 92.56 107 GLY A CA 1
ATOM 817 C C . GLY A 1 107 ? -2.123 2.638 1.825 1.00 92.56 107 GLY A C 1
ATOM 818 O O . GLY A 1 107 ? -2.866 2.109 2.655 1.00 92.56 107 GLY A O 1
ATOM 819 N N . LEU A 1 108 ? -1.066 2.010 1.298 1.00 95.25 108 LEU A N 1
ATOM 820 C CA . LEU A 1 108 ? -0.621 0.660 1.647 1.00 95.25 108 LEU A CA 1
ATOM 821 C C . LEU A 1 108 ? 0.901 0.568 1.772 1.00 95.25 108 LEU A C 1
ATOM 823 O O . LEU A 1 108 ? 1.629 1.358 1.173 1.00 95.25 108 LEU A O 1
ATOM 827 N N . LEU A 1 109 ? 1.369 -0.401 2.558 1.00 96.75 109 LEU A N 1
ATOM 828 C CA . LEU A 1 109 ? 2.778 -0.585 2.901 1.00 96.75 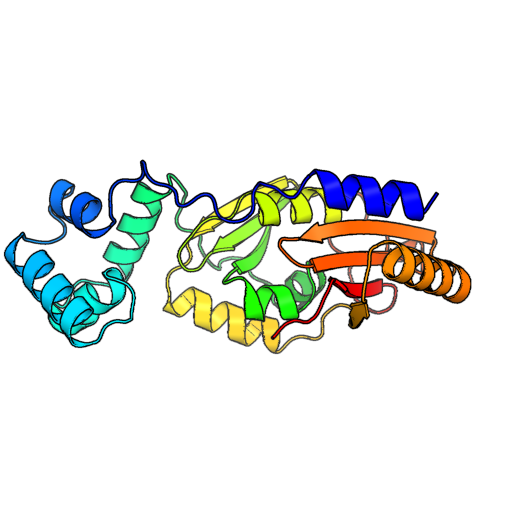109 LEU A CA 1
ATOM 829 C C . LEU A 1 109 ? 3.119 -2.078 3.033 1.00 96.75 109 LEU A C 1
ATOM 831 O O . LEU A 1 109 ? 2.430 -2.791 3.771 1.00 96.75 109 LEU A O 1
ATOM 835 N N . PRO A 1 110 ? 4.191 -2.567 2.389 1.00 96.88 110 PRO A N 1
ATOM 836 C CA . PRO A 1 110 ? 4.755 -3.874 2.706 1.00 96.88 110 PRO A CA 1
ATOM 837 C C . PRO A 1 110 ? 5.397 -3.841 4.104 1.00 96.88 110 PRO A C 1
ATOM 839 O O . PRO A 1 110 ? 6.148 -2.922 4.425 1.00 96.88 110 PRO A O 1
ATOM 842 N N . LEU A 1 111 ? 5.081 -4.827 4.950 1.00 96.44 111 LEU A N 1
ATOM 843 C CA . LEU A 1 111 ? 5.512 -4.852 6.355 1.00 96.44 111 LEU A CA 1
ATOM 844 C C . LEU A 1 111 ? 6.616 -5.867 6.626 1.00 96.44 111 LEU A C 1
ATOM 846 O O . LEU A 1 111 ? 7.557 -5.568 7.342 1.00 96.44 111 LEU A O 1
ATOM 850 N N . ARG A 1 112 ? 6.486 -7.095 6.129 1.00 95.25 112 ARG A N 1
ATOM 851 C CA . ARG A 1 112 ? 7.499 -8.146 6.307 1.00 95.25 112 ARG A CA 1
ATOM 852 C C . ARG A 1 112 ? 7.206 -9.324 5.400 1.00 95.25 112 ARG A C 1
ATOM 854 O O . ARG A 1 112 ? 6.063 -9.516 4.982 1.00 95.25 112 ARG A O 1
ATOM 861 N N . VAL A 1 113 ? 8.208 -10.179 5.225 1.00 93.31 113 VAL A N 1
ATOM 862 C CA . VAL A 1 113 ? 8.023 -11.529 4.691 1.00 93.31 113 VAL A CA 1
ATOM 863 C C . VAL A 1 113 ? 8.219 -12.545 5.809 1.00 93.31 113 VAL A C 1
ATOM 865 O O . VAL A 1 113 ? 9.261 -12.567 6.458 1.00 93.31 113 VAL A O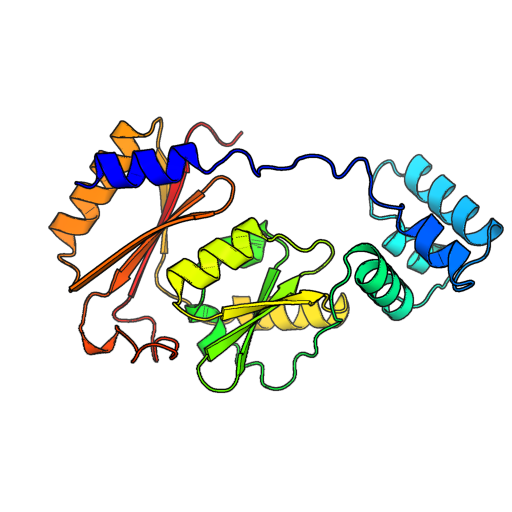 1
ATOM 868 N N . ALA A 1 114 ? 7.220 -13.394 6.046 1.00 90.75 114 ALA A N 1
ATOM 869 C CA . ALA A 1 114 ? 7.302 -14.484 7.011 1.00 90.75 114 ALA A CA 1
ATOM 870 C C . ALA A 1 114 ? 7.529 -15.823 6.306 1.00 90.75 114 ALA A C 1
ATOM 872 O O . ALA A 1 114 ? 6.856 -16.145 5.320 1.00 90.75 114 ALA A O 1
ATOM 873 N N . GLY A 1 115 ? 8.475 -16.606 6.835 1.00 85.00 115 GLY A N 1
ATOM 874 C CA . GLY A 1 115 ? 8.777 -17.960 6.363 1.00 85.00 115 GLY A CA 1
ATOM 875 C C . GLY A 1 115 ? 9.110 -18.048 4.871 1.00 85.00 115 GLY A C 1
ATOM 876 O O . GLY A 1 115 ? 8.836 -19.084 4.270 1.00 85.00 115 GLY A O 1
ATOM 877 N N . SER A 1 116 ? 9.617 -16.961 4.271 1.00 81.69 116 SER A N 1
ATOM 878 C CA . SER A 1 116 ? 9.910 -16.854 2.832 1.00 81.69 116 SER A CA 1
ATOM 879 C C . SER A 1 116 ? 8.729 -17.220 1.923 1.00 81.69 116 SER A C 1
ATOM 881 O O . SER A 1 116 ? 8.905 -17.833 0.874 1.00 81.69 116 SER A O 1
ATOM 883 N N . ARG A 1 117 ? 7.492 -16.947 2.356 1.00 88.44 117 ARG A N 1
ATOM 884 C CA . ARG A 1 117 ? 6.285 -17.308 1.585 1.00 88.44 117 ARG A CA 1
ATOM 885 C C . ARG A 1 117 ? 5.143 -16.318 1.699 1.00 88.44 117 ARG A C 1
ATOM 887 O O . ARG A 1 117 ? 4.316 -16.271 0.795 1.00 88.44 117 ARG A O 1
ATOM 894 N N . ILE A 1 118 ? 5.063 -15.583 2.808 1.00 93.62 118 ILE A N 1
ATOM 895 C CA . ILE A 1 118 ? 3.932 -14.700 3.092 1.00 93.62 118 ILE A CA 1
ATOM 896 C C . ILE A 1 118 ? 4.423 -13.265 3.221 1.00 93.62 118 ILE A C 1
ATOM 898 O O . ILE A 1 118 ? 5.135 -12.952 4.173 1.00 93.62 118 ILE A O 1
ATOM 902 N N . LEU A 1 119 ? 4.008 -12.401 2.300 1.00 95.88 119 LEU A N 1
ATOM 903 C CA . LEU A 1 119 ? 4.156 -10.954 2.385 1.00 95.88 119 LEU A CA 1
ATOM 904 C C . LEU A 1 119 ? 2.982 -10.370 3.177 1.00 95.88 119 LEU A C 1
ATOM 906 O O . LEU A 1 119 ? 1.825 -10.498 2.783 1.00 95.88 119 LEU A O 1
ATOM 910 N N . TYR A 1 120 ? 3.274 -9.700 4.287 1.00 96.81 120 TYR A N 1
ATOM 911 C CA . TYR A 1 120 ? 2.267 -8.949 5.030 1.00 96.81 120 TYR A CA 1
ATOM 912 C C . TYR A 1 120 ? 2.121 -7.549 4.443 1.00 96.81 120 TYR A C 1
ATOM 914 O O . TYR A 1 120 ? 3.100 -6.804 4.367 1.00 96.81 120 TYR A O 1
ATOM 922 N N . LEU A 1 121 ? 0.894 -7.193 4.067 1.00 97.12 121 LEU A N 1
ATOM 923 C CA . LEU A 1 121 ? 0.548 -5.912 3.462 1.00 97.12 121 LEU A CA 1
ATOM 924 C C . LEU A 1 121 ? -0.387 -5.12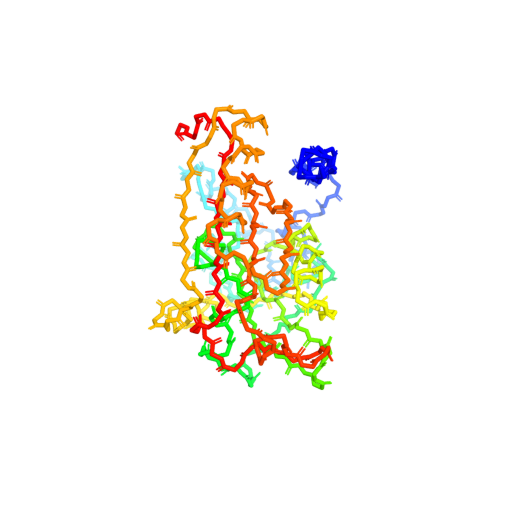6 4.388 1.00 97.12 121 LEU A C 1
ATOM 926 O O . LEU A 1 121 ? -1.515 -5.544 4.660 1.00 97.12 121 LEU A O 1
ATOM 930 N N . GLY A 1 122 ? 0.096 -3.994 4.893 1.00 96.69 122 GLY A N 1
ATOM 931 C CA . GLY A 1 122 ? -0.665 -3.092 5.750 1.00 96.69 122 GLY A CA 1
ATOM 932 C C . GLY A 1 122 ? -1.400 -2.036 4.935 1.00 96.69 122 GLY A C 1
ATOM 933 O O . GLY A 1 122 ? -0.800 -1.405 4.072 1.00 96.69 122 GLY A O 1
ATOM 934 N N . PHE A 1 123 ? -2.674 -1.811 5.236 1.00 95.62 123 PHE A N 1
ATOM 935 C CA . PHE A 1 123 ? -3.487 -0.728 4.685 1.00 95.62 123 PHE A CA 1
ATOM 936 C C . PHE A 1 123 ? -3.811 0.296 5.771 1.00 95.62 123 PHE A C 1
ATOM 938 O O . PHE A 1 123 ? -3.981 -0.072 6.935 1.00 95.62 123 PHE A O 1
ATOM 945 N N . GLN A 1 124 ? -3.926 1.567 5.388 1.00 91.00 124 GLN A N 1
ATOM 946 C CA . GLN A 1 124 ? -4.302 2.632 6.319 1.00 91.00 124 GLN A CA 1
ATOM 947 C C . GLN A 1 124 ? -5.780 2.520 6.728 1.00 91.00 124 GLN A C 1
ATOM 949 O O . GLN A 1 124 ? -6.085 2.441 7.912 1.00 91.00 124 GLN A O 1
ATOM 954 N N . ASP A 1 125 ? -6.684 2.426 5.744 1.00 83.75 125 ASP A N 1
ATOM 955 C CA . ASP A 1 125 ? -8.136 2.489 5.997 1.00 83.75 125 ASP A CA 1
ATOM 956 C C . ASP A 1 125 ? -8.938 1.360 5.357 1.00 83.75 125 ASP A C 1
ATOM 958 O O . ASP A 1 125 ? -9.871 0.814 5.950 1.00 83.75 125 ASP A O 1
ATOM 962 N N . ARG A 1 126 ? -8.619 1.056 4.097 1.00 84.75 126 ARG A N 1
ATOM 963 C CA . ARG A 1 126 ? -9.395 0.179 3.222 1.00 84.75 126 ARG A CA 1
ATOM 964 C C . ARG A 1 126 ? -8.486 -0.885 2.652 1.00 84.75 126 ARG A C 1
ATOM 966 O O . ARG A 1 126 ? -7.485 -0.572 2.017 1.00 84.75 126 ARG A O 1
ATOM 973 N N . ARG A 1 127 ? -8.906 -2.141 2.794 1.00 84.25 127 ARG A N 1
ATOM 974 C CA . ARG A 1 127 ? -8.264 -3.255 2.102 1.00 84.25 127 ARG A CA 1
ATOM 975 C C . ARG A 1 127 ? -8.558 -3.182 0.606 1.00 84.25 127 ARG A C 1
ATOM 977 O O . ARG A 1 127 ? -9.715 -3.022 0.209 1.00 84.25 127 ARG A O 1
ATOM 984 N N . ASP A 1 128 ? -7.523 -3.370 -0.201 1.00 85.69 128 ASP A N 1
ATOM 985 C CA . ASP A 1 128 ? -7.623 -3.467 -1.653 1.00 85.69 128 ASP A CA 1
ATOM 986 C C . ASP A 1 128 ? -7.086 -4.822 -2.119 1.00 85.69 128 ASP A C 1
ATOM 988 O O . ASP A 1 128 ? -5.882 -5.080 -2.098 1.00 85.69 128 ASP A O 1
ATOM 992 N N . SER A 1 129 ? -7.997 -5.708 -2.519 1.00 85.69 129 SER A N 1
ATOM 993 C CA . SER A 1 129 ? -7.637 -7.043 -2.995 1.00 85.69 129 SER A CA 1
ATOM 994 C C . SER A 1 129 ? -6.967 -7.028 -4.366 1.00 85.69 129 SER A C 1
ATOM 996 O O . SER A 1 129 ? -6.234 -7.963 -4.665 1.00 85.69 129 SER A O 1
ATOM 998 N N . SER A 1 130 ? -7.200 -5.999 -5.189 1.00 87.50 130 SER A N 1
ATOM 999 C CA . SER A 1 130 ? -6.589 -5.910 -6.521 1.00 87.50 130 SER A CA 1
ATOM 1000 C C . SER A 1 130 ? -5.083 -5.680 -6.413 1.00 87.50 130 SER A C 1
ATOM 1002 O O . SER A 1 130 ? -4.299 -6.385 -7.043 1.00 87.50 130 SER A O 1
ATOM 1004 N N . VAL A 1 131 ? -4.665 -4.767 -5.529 1.00 91.50 131 VAL A N 1
ATOM 1005 C CA . VAL A 1 131 ? -3.242 -4.507 -5.288 1.00 91.50 131 VAL A CA 1
ATOM 1006 C C . VAL A 1 131 ? -2.577 -5.692 -4.593 1.00 91.50 131 VAL A C 1
ATOM 1008 O O . VAL A 1 131 ? -1.452 -6.041 -4.943 1.00 91.50 131 VAL A O 1
ATOM 1011 N N . ALA A 1 132 ? -3.269 -6.344 -3.650 1.00 92.75 132 ALA A N 1
ATOM 1012 C CA . ALA A 1 132 ? -2.759 -7.557 -3.016 1.00 92.75 132 ALA A CA 1
ATOM 1013 C C . ALA A 1 132 ? -2.470 -8.648 -4.059 1.00 92.75 132 ALA A C 1
ATOM 1015 O O . ALA A 1 132 ? -1.351 -9.146 -4.102 1.00 92.75 132 ALA A O 1
ATOM 1016 N N . LEU A 1 133 ? -3.423 -8.941 -4.950 1.00 92.50 133 LEU A N 1
ATOM 1017 C CA . LEU A 1 133 ? -3.249 -9.931 -6.016 1.00 92.50 133 LEU A CA 1
ATOM 1018 C C . LEU A 1 133 ? -2.102 -9.569 -6.969 1.00 92.50 133 LEU A C 1
ATOM 1020 O O . LEU A 1 133 ? -1.289 -10.427 -7.307 1.00 92.50 133 LEU A O 1
ATOM 1024 N N . ALA A 1 134 ? -1.999 -8.302 -7.377 1.00 93.19 134 ALA A N 1
ATOM 1025 C CA . ALA A 1 134 ? -0.905 -7.869 -8.238 1.00 93.19 134 ALA A CA 1
ATOM 1026 C C . ALA A 1 134 ? 0.461 -8.037 -7.553 1.00 93.19 134 ALA A C 1
ATOM 1028 O O . ALA A 1 134 ? 1.436 -8.425 -8.190 1.00 93.19 134 ALA A O 1
ATOM 1029 N N . LEU A 1 135 ? 0.544 -7.804 -6.241 1.00 94.19 135 LEU A N 1
ATOM 1030 C CA . LEU A 1 135 ? 1.761 -8.070 -5.476 1.00 94.19 135 LEU A CA 1
ATOM 1031 C C . LEU A 1 135 ? 2.047 -9.566 -5.340 1.00 94.19 135 LEU A C 1
ATOM 1033 O O . LEU A 1 135 ? 3.211 -9.950 -5.449 1.00 94.19 135 LEU A O 1
ATOM 1037 N N . GLU A 1 136 ? 1.029 -10.414 -5.172 1.00 93.88 136 GLU A N 1
ATOM 1038 C CA . GLU A 1 136 ? 1.210 -11.871 -5.186 1.00 93.88 136 GLU A CA 1
ATOM 1039 C C . GLU A 1 136 ? 1.800 -12.335 -6.513 1.00 93.88 136 GLU A C 1
ATOM 1041 O O . GLU A 1 136 ? 2.799 -13.049 -6.545 1.00 93.88 136 GLU A O 1
ATOM 1046 N N . GLN A 1 137 ? 1.230 -11.868 -7.623 1.00 92.62 137 GLN A N 1
ATOM 1047 C CA . GLN A 1 137 ? 1.715 -12.193 -8.958 1.00 92.62 137 GLN A CA 1
ATOM 1048 C C . GLN A 1 137 ? 3.115 -11.617 -9.204 1.00 92.62 137 GLN A C 1
ATOM 1050 O O . GLN A 1 137 ? 3.950 -12.294 -9.804 1.00 92.62 137 GLN A O 1
ATOM 1055 N N . MET A 1 138 ? 3.404 -10.396 -8.733 1.00 93.69 138 MET A N 1
ATOM 1056 C CA . MET A 1 138 ? 4.708 -9.765 -8.946 1.00 93.69 138 MET A CA 1
ATOM 1057 C C . MET A 1 138 ? 5.824 -10.401 -8.126 1.00 93.69 138 MET A C 1
ATOM 1059 O O . MET A 1 138 ? 6.950 -10.493 -8.610 1.00 93.69 138 MET A O 1
ATOM 1063 N N . THR A 1 139 ? 5.537 -10.822 -6.899 1.00 91.56 139 THR A N 1
ATOM 1064 C CA . THR A 1 139 ? 6.554 -11.307 -5.954 1.00 91.56 139 THR A CA 1
ATOM 1065 C C . THR A 1 139 ? 6.585 -12.826 -5.819 1.00 91.56 139 THR A C 1
ATOM 1067 O O . THR A 1 139 ? 7.534 -13.354 -5.250 1.00 91.56 139 THR A O 1
ATOM 1070 N N . GLU A 1 140 ? 5.564 -13.526 -6.322 1.00 91.19 140 GLU A N 1
ATOM 1071 C CA . GLU A 1 140 ? 5.309 -14.955 -6.076 1.00 91.19 140 GLU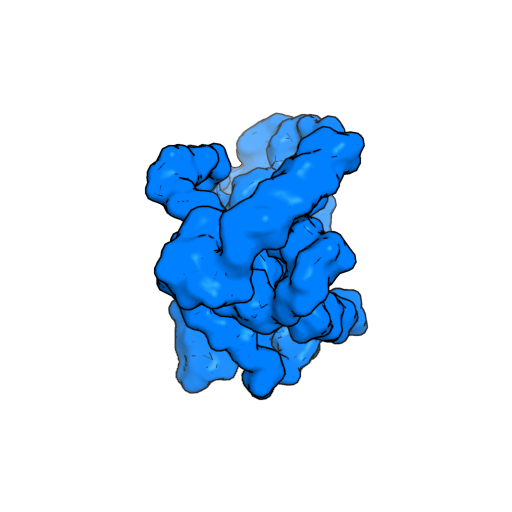 A CA 1
ATOM 1072 C C . GLU A 1 140 ? 5.142 -15.311 -4.586 1.00 91.19 140 GLU A C 1
ATOM 1074 O O . GLU A 1 140 ? 5.200 -16.479 -4.199 1.00 91.19 140 GLU A O 1
ATOM 1079 N N . LEU A 1 141 ? 4.917 -14.308 -3.733 1.00 92.38 141 LEU A N 1
ATOM 1080 C CA . LEU A 1 141 ? 4.595 -14.479 -2.322 1.00 92.38 141 LEU A CA 1
ATOM 1081 C C . LEU A 1 141 ? 3.086 -14.446 -2.146 1.00 92.38 141 LEU A C 1
ATOM 1083 O O . LEU A 1 141 ? 2.414 -13.613 -2.738 1.00 92.38 141 LEU A O 1
ATOM 1087 N N . ARG A 1 142 ? 2.552 -15.283 -1.259 1.00 93.62 142 ARG A N 1
ATOM 1088 C CA . ARG A 1 142 ? 1.175 -15.108 -0.787 1.00 93.62 142 ARG A CA 1
ATOM 1089 C C . ARG A 1 142 ? 1.077 -13.785 -0.031 1.00 93.62 142 ARG A C 1
ATOM 1091 O O . ARG A 1 142 ? 1.942 -13.499 0.794 1.00 93.62 142 ARG A O 1
ATOM 1098 N N . VAL A 1 143 ? 0.023 -13.010 -0.251 1.00 95.31 143 VAL A N 1
ATOM 1099 C CA . VAL A 1 143 ? -0.178 -11.726 0.424 1.00 95.31 143 VAL A CA 1
ATOM 1100 C C . VAL A 1 143 ? -1.241 -11.865 1.501 1.00 95.31 143 VAL A C 1
ATOM 1102 O O . VAL A 1 143 ? -2.402 -12.163 1.235 1.00 95.31 143 VAL A O 1
ATOM 1105 N N . GLU A 1 144 ? -0.852 -11.577 2.739 1.00 95.25 144 GLU A N 1
ATOM 1106 C CA . GLU A 1 144 ? -1.776 -11.452 3.863 1.00 95.25 144 GLU A CA 1
ATOM 1107 C C . GLU A 1 144 ? -1.984 -9.978 4.189 1.00 95.25 144 GLU A C 1
ATOM 1109 O O . GLU A 1 144 ? -1.060 -9.252 4.558 1.00 95.25 144 GLU A O 1
ATOM 1114 N N . SER A 1 145 ? -3.222 -9.526 4.022 1.00 95.12 145 SER A N 1
ATOM 1115 C CA . SER A 1 145 ? -3.587 -8.117 4.130 1.00 95.12 145 SER A CA 1
ATOM 1116 C C . SER A 1 145 ? -4.288 -7.809 5.446 1.00 95.12 145 SER A C 1
ATOM 1118 O O . SER A 1 145 ? -5.200 -8.529 5.857 1.00 95.12 145 SER A O 1
ATOM 1120 N N . GLY A 1 146 ? -3.951 -6.676 6.050 1.00 95.19 146 GLY A N 1
ATOM 1121 C CA . GLY A 1 146 ? -4.629 -6.176 7.240 1.00 95.19 146 GLY A CA 1
ATOM 1122 C C . GLY A 1 146 ? -4.449 -4.676 7.419 1.00 95.19 146 GLY A C 1
ATOM 1123 O O . GLY A 1 146 ? -3.850 -4.008 6.579 1.00 95.19 146 GLY A O 1
ATOM 1124 N N . LEU A 1 147 ? -5.005 -4.142 8.497 1.00 95.44 147 LEU A N 1
ATOM 1125 C CA . LEU A 1 147 ? -4.946 -2.715 8.802 1.00 95.44 147 LEU A CA 1
ATOM 1126 C C . LEU A 1 147 ? -3.780 -2.399 9.723 1.00 95.44 147 LEU A C 1
ATOM 1128 O O . LEU A 1 147 ? -3.406 -3.218 10.560 1.00 95.44 147 LEU A O 1
ATOM 1132 N N . LEU A 1 148 ? -3.247 -1.192 9.601 1.00 95.25 148 LEU A N 1
ATOM 1133 C CA . LEU A 1 148 ? -2.251 -0.654 10.516 1.00 95.25 148 LEU A CA 1
ATOM 1134 C C . LEU A 1 148 ? -2.825 0.577 11.216 1.00 95.25 148 LEU A C 1
ATOM 1136 O O . LEU A 1 148 ? -3.540 1.360 10.597 1.00 95.25 148 LEU A O 1
ATOM 1140 N N . GLY A 1 149 ? -2.510 0.761 12.499 1.00 93.00 149 GLY A N 1
ATOM 1141 C CA . GLY A 1 149 ? -2.909 1.982 13.201 1.00 93.00 149 GLY A CA 1
ATOM 1142 C C . GLY A 1 149 ? -2.262 3.214 12.563 1.00 93.00 149 GLY A C 1
ATOM 1143 O O . GLY A 1 149 ? -1.131 3.139 12.089 1.00 93.00 149 GLY A O 1
ATOM 1144 N N . GLU A 1 150 ? -2.945 4.357 12.581 1.00 90.88 150 GLU A N 1
ATOM 1145 C CA . GLU A 1 150 ? -2.531 5.565 11.850 1.00 90.88 150 GLU A CA 1
ATOM 1146 C C . GLU A 1 150 ? -1.097 6.022 12.170 1.00 90.88 150 GLU A C 1
ATOM 1148 O O . GLU A 1 150 ? -0.294 6.244 11.264 1.00 90.88 150 GLU A O 1
ATOM 1153 N N . THR A 1 151 ? -0.727 6.069 13.453 1.00 92.56 151 THR A N 1
ATOM 1154 C CA . THR A 1 151 ? 0.633 6.438 13.883 1.00 92.56 151 THR A CA 1
ATOM 1155 C C . THR A 1 151 ? 1.685 5.438 13.399 1.00 92.56 151 THR A C 1
ATOM 1157 O O . THR A 1 151 ? 2.774 5.827 12.976 1.00 92.56 151 THR A O 1
ATOM 1160 N N . GLN A 1 152 ? 1.366 4.140 13.434 1.00 95.38 152 GLN A N 1
ATOM 1161 C CA . GLN A 1 152 ? 2.263 3.093 12.940 1.00 95.38 152 GLN A CA 1
ATOM 1162 C C . GLN A 1 152 ? 2.404 3.177 11.420 1.00 95.38 152 GLN A C 1
ATOM 1164 O O . GLN A 1 152 ? 3.516 3.071 10.913 1.00 95.38 152 GLN A O 1
ATOM 1169 N N . PHE A 1 153 ? 1.301 3.412 10.703 1.00 96.38 153 PHE A N 1
ATOM 1170 C CA . PHE A 1 153 ? 1.285 3.565 9.252 1.00 96.38 153 PHE A CA 1
ATOM 1171 C C . PHE A 1 153 ? 2.164 4.735 8.821 1.00 96.38 153 PHE A C 1
ATOM 1173 O O . PHE A 1 153 ? 3.049 4.555 7.987 1.00 96.38 153 PHE A O 1
ATOM 1180 N N . ALA A 1 154 ? 1.988 5.903 9.443 1.00 96.00 154 ALA A N 1
ATOM 1181 C CA . ALA A 1 154 ? 2.806 7.078 9.171 1.00 96.00 154 ALA A CA 1
ATOM 1182 C C . ALA A 1 154 ? 4.300 6.807 9.425 1.00 96.00 154 ALA A C 1
ATOM 1184 O O . ALA A 1 154 ? 5.124 7.076 8.553 1.00 96.00 154 ALA A O 1
ATOM 1185 N N . SER A 1 155 ? 4.642 6.195 10.566 1.00 97.00 155 SER A N 1
ATOM 1186 C CA . SER A 1 155 ? 6.036 5.883 10.913 1.00 97.00 155 SER A CA 1
ATOM 1187 C C . SER A 1 155 ? 6.683 4.869 9.961 1.00 97.00 155 SER A C 1
ATOM 1189 O O . SER A 1 155 ? 7.838 5.032 9.571 1.00 97.00 155 SER A O 1
ATOM 1191 N N . VAL A 1 156 ? 5.957 3.818 9.567 1.00 97.88 156 VAL A N 1
ATOM 1192 C CA . VAL A 1 156 ? 6.444 2.823 8.596 1.00 97.88 156 VAL A CA 1
ATOM 1193 C C . VAL A 1 156 ? 6.608 3.456 7.221 1.00 97.88 156 VAL A C 1
ATOM 1195 O O . VAL A 1 156 ? 7.636 3.241 6.585 1.00 97.88 156 VAL A O 1
ATOM 1198 N N . ARG A 1 157 ? 5.636 4.263 6.777 1.00 97.81 157 ARG A N 1
ATOM 1199 C CA . ARG A 1 157 ? 5.687 4.965 5.491 1.00 97.81 157 ARG A CA 1
ATOM 1200 C C . ARG A 1 157 ? 6.892 5.888 5.410 1.00 97.81 157 ARG A C 1
ATOM 1202 O O . ARG A 1 157 ? 7.608 5.841 4.421 1.00 97.81 157 ARG A O 1
ATOM 1209 N N . GLU A 1 158 ? 7.131 6.694 6.438 1.00 97.81 158 GLU A N 1
ATOM 1210 C CA . GLU A 1 158 ? 8.285 7.593 6.496 1.00 97.81 158 GLU A CA 1
ATOM 1211 C C . GLU A 1 158 ? 9.605 6.823 6.362 1.00 97.81 158 GLU A C 1
ATOM 1213 O O . GLU A 1 158 ? 10.413 7.138 5.492 1.00 97.81 158 GLU A O 1
ATOM 1218 N N . LYS A 1 159 ? 9.787 5.763 7.160 1.00 97.81 159 LYS A N 1
ATOM 1219 C CA . LYS A 1 159 ? 10.993 4.922 7.108 1.00 97.81 159 LYS A CA 1
ATOM 1220 C C . LYS A 1 159 ? 11.174 4.257 5.747 1.00 97.81 159 LYS A C 1
ATOM 1222 O O . LYS A 1 159 ? 12.267 4.288 5.199 1.00 97.81 159 LYS A O 1
ATOM 1227 N N . LEU A 1 160 ? 10.104 3.686 5.195 1.00 97.44 160 LEU A N 1
ATOM 1228 C CA . LEU A 1 160 ? 10.126 3.006 3.902 1.00 97.44 160 LEU A CA 1
ATOM 1229 C C . LEU A 1 160 ? 10.496 3.963 2.763 1.00 97.44 160 LEU A C 1
ATOM 1231 O O . LEU A 1 160 ? 11.325 3.634 1.923 1.00 97.44 160 LEU A O 1
ATOM 1235 N N . LEU A 1 161 ? 9.900 5.158 2.751 1.00 96.25 161 LEU A N 1
ATOM 1236 C CA . LEU A 1 161 ? 10.186 6.198 1.761 1.00 96.25 161 LEU A CA 1
ATOM 1237 C C . LEU A 1 161 ? 11.570 6.842 1.956 1.00 96.25 161 LEU A C 1
ATOM 1239 O O . LEU A 1 161 ? 12.021 7.570 1.072 1.00 96.25 161 LEU A O 1
ATOM 1243 N N . GLY A 1 162 ? 12.234 6.608 3.088 1.00 96.31 162 GLY A N 1
ATOM 1244 C CA . GLY A 1 162 ? 13.621 7.005 3.320 1.00 96.31 162 GLY A CA 1
ATOM 1245 C C . GLY A 1 162 ? 14.652 6.045 2.718 1.00 96.31 162 GLY A C 1
ATOM 1246 O O . GLY A 1 162 ? 15.818 6.415 2.609 1.00 96.31 162 GLY A O 1
ATOM 1247 N N . CYS A 1 163 ? 14.247 4.836 2.321 1.00 95.75 163 CYS A N 1
ATOM 1248 C CA . CYS A 1 163 ? 15.137 3.832 1.742 1.00 95.75 163 CYS A CA 1
ATOM 1249 C C . CYS A 1 163 ? 15.193 3.919 0.215 1.00 95.75 163 CYS A C 1
ATOM 1251 O O . CYS A 1 163 ? 14.225 4.300 -0.450 1.00 95.75 163 CYS A O 1
ATOM 1253 N N . GLU A 1 164 ? 16.322 3.498 -0.351 1.00 93.81 164 GLU A N 1
ATOM 1254 C CA . GLU A 1 164 ? 16.440 3.296 -1.791 1.00 93.81 164 GLU A CA 1
ATOM 1255 C C . GLU A 1 164 ? 15.675 2.033 -2.205 1.00 93.81 164 GLU A C 1
ATOM 1257 O O . GLU A 1 164 ? 15.893 0.943 -1.675 1.00 93.81 164 GLU A O 1
ATOM 1262 N N . GLY A 1 165 ? 14.736 2.202 -3.134 1.00 92.69 165 GLY A N 1
ATOM 1263 C CA . GLY A 1 165 ? 13.992 1.104 -3.740 1.00 92.69 165 GLY A CA 1
ATOM 1264 C C . GLY A 1 165 ? 14.598 0.664 -5.070 1.00 92.69 165 GLY A C 1
ATOM 1265 O O . GLY A 1 165 ? 15.663 1.120 -5.485 1.00 92.69 165 GLY A O 1
ATOM 1266 N N . VAL A 1 166 ? 13.869 -0.190 -5.785 1.00 94.12 166 VAL A N 1
ATOM 1267 C CA . VAL A 1 166 ? 14.212 -0.539 -7.172 1.00 94.12 166 VAL A CA 1
ATOM 1268 C C . VAL A 1 166 ? 14.170 0.726 -8.044 1.00 94.12 166 VAL A C 1
ATOM 1270 O O . VAL A 1 166 ? 13.192 1.473 -7.951 1.00 94.12 166 VAL A O 1
ATOM 1273 N N . PRO A 1 167 ? 15.171 0.983 -8.908 1.00 94.69 167 PRO A N 1
ATOM 1274 C CA . PRO A 1 167 ? 15.132 2.099 -9.848 1.00 94.69 167 PRO A CA 1
ATOM 1275 C C . PRO A 1 167 ? 13.863 2.074 -10.708 1.00 94.69 167 PRO A C 1
ATOM 1277 O O . PRO A 1 167 ? 13.570 1.070 -11.359 1.00 94.69 167 PRO A O 1
ATOM 1280 N N . VAL A 1 168 ? 13.115 3.184 -10.732 1.00 95.38 168 VAL A N 1
ATOM 1281 C CA . VAL A 1 168 ? 11.831 3.281 -11.447 1.00 95.38 168 VAL A CA 1
ATOM 1282 C C . VAL A 1 168 ? 11.895 4.319 -12.563 1.00 95.38 168 VAL A C 1
ATOM 1284 O O . VAL A 1 168 ? 12.273 5.468 -12.333 1.00 95.38 168 VAL A O 1
ATOM 1287 N N . LYS A 1 169 ? 11.432 3.958 -13.763 1.00 95.62 169 LYS A N 1
ATOM 1288 C CA . LYS A 1 169 ? 11.093 4.915 -14.826 1.00 95.62 169 LYS A CA 1
ATOM 1289 C C . LYS A 1 169 ? 9.583 5.045 -14.960 1.00 95.62 169 LYS A C 1
ATOM 1291 O O . LYS A 1 169 ? 8.905 4.105 -15.369 1.00 95.62 169 LYS A O 1
ATOM 1296 N N . SER A 1 170 ? 9.054 6.218 -14.640 1.00 93.44 170 SER A N 1
ATOM 1297 C CA . SER A 1 170 ? 7.637 6.517 -14.825 1.00 93.44 170 SER A CA 1
ATOM 1298 C C . SER A 1 170 ? 7.365 7.174 -16.180 1.00 93.44 170 SER A C 1
ATOM 1300 O O . SER A 1 170 ? 8.228 7.838 -16.758 1.00 93.44 170 SER A O 1
ATOM 1302 N N . GLY A 1 171 ? 6.161 6.981 -16.715 1.00 91.19 171 GLY A N 1
ATOM 1303 C CA . GLY A 1 171 ? 5.752 7.627 -17.957 1.00 91.19 171 GLY A CA 1
ATOM 1304 C C . GLY A 1 171 ? 4.246 7.620 -18.178 1.00 91.19 171 GLY A C 1
ATOM 1305 O O . GLY A 1 171 ? 3.525 6.758 -17.680 1.00 91.19 171 GLY A O 1
ATOM 1306 N N . ASN A 1 172 ? 3.775 8.586 -18.957 1.00 93.00 172 ASN A N 1
ATOM 1307 C CA . ASN A 1 172 ? 2.419 8.598 -19.487 1.00 93.00 172 ASN A CA 1
ATOM 1308 C C . ASN A 1 172 ? 2.455 8.186 -20.968 1.00 93.00 172 ASN A C 1
ATOM 1310 O O . ASN A 1 172 ? 3.391 8.544 -21.691 1.00 93.00 172 ASN A O 1
ATOM 1314 N N . VAL A 1 173 ? 1.473 7.399 -21.397 1.00 93.69 173 VAL A N 1
ATOM 1315 C CA . VAL A 1 173 ? 1.271 6.982 -22.785 1.00 93.69 173 VAL A CA 1
ATOM 1316 C C . VAL A 1 173 ? -0.169 7.243 -23.202 1.00 93.69 173 VAL A C 1
ATOM 1318 O O . VAL A 1 173 ? -1.090 7.159 -22.397 1.00 93.69 173 VAL A O 1
ATOM 1321 N N . GLU A 1 174 ? -0.366 7.558 -24.474 1.00 90.56 174 GLU A N 1
ATOM 1322 C CA . GLU A 1 174 ? -1.685 7.934 -24.987 1.00 90.56 174 GLU A CA 1
ATOM 1323 C C . GLU A 1 174 ? -2.642 6.737 -25.028 1.00 90.56 174 GLU A C 1
ATOM 1325 O O . GLU A 1 174 ? -3.809 6.858 -24.660 1.00 90.56 174 GLU A O 1
ATOM 1330 N N . ASP A 1 175 ? -2.133 5.567 -25.416 1.00 90.69 175 ASP A N 1
ATOM 1331 C CA . ASP A 1 175 ? -2.919 4.357 -25.624 1.00 90.69 175 ASP A CA 1
ATOM 1332 C C . ASP A 1 175 ? -2.119 3.062 -25.360 1.00 90.69 175 ASP A C 1
ATOM 1334 O O . ASP A 1 175 ? -0.930 3.063 -25.015 1.00 90.69 175 ASP A O 1
ATOM 1338 N N . LEU A 1 176 ? -2.799 1.921 -25.515 1.00 90.69 176 LEU A N 1
ATOM 1339 C CA . LEU A 1 176 ? -2.228 0.585 -25.309 1.00 90.69 176 LEU A CA 1
ATOM 1340 C C . LEU A 1 176 ? -1.169 0.208 -26.358 1.00 90.69 176 LEU A C 1
ATOM 1342 O O . LEU A 1 176 ? -0.282 -0.604 -26.072 1.00 90.69 176 LEU A O 1
ATOM 1346 N N . ASP A 1 177 ? -1.240 0.768 -27.565 1.00 92.38 177 ASP A N 1
ATOM 1347 C CA . ASP A 1 177 ? -0.272 0.482 -28.625 1.00 92.38 177 ASP A CA 1
ATOM 1348 C C . ASP A 1 177 ? 1.050 1.215 -28.348 1.00 92.38 177 ASP A C 1
ATOM 1350 O O . ASP A 1 177 ? 2.121 0.603 -28.393 1.00 92.38 177 ASP A O 1
ATOM 1354 N N . SER A 1 178 ? 0.973 2.472 -27.913 1.00 93.81 178 SER A N 1
ATOM 1355 C CA . SER A 1 178 ? 2.094 3.263 -27.401 1.00 93.81 178 SER A CA 1
ATOM 1356 C C . SER A 1 178 ? 2.729 2.615 -26.172 1.00 93.81 178 SER A C 1
ATOM 1358 O O . SER A 1 178 ? 3.958 2.542 -26.074 1.00 93.81 178 SER A O 1
ATOM 1360 N N . LEU A 1 179 ? 1.914 2.084 -25.251 1.00 94.44 179 LEU A N 1
ATOM 1361 C CA . LEU A 1 179 ? 2.403 1.291 -24.120 1.00 94.44 179 LEU A CA 1
ATOM 1362 C C . LEU A 1 179 ? 3.194 0.067 -24.597 1.00 94.44 179 LEU A C 1
ATOM 1364 O O . LEU A 1 179 ? 4.320 -0.166 -24.155 1.00 94.44 179 LEU A O 1
ATOM 1368 N N . SER A 1 180 ? 2.619 -0.697 -25.527 1.00 95.12 180 SER A N 1
ATOM 1369 C CA . SER A 1 180 ? 3.239 -1.904 -26.077 1.00 95.12 180 SER A CA 1
ATOM 1370 C C . SER A 1 180 ? 4.574 -1.596 -26.756 1.00 95.12 180 SER A C 1
ATOM 1372 O O . SER A 1 180 ? 5.546 -2.328 -26.556 1.00 95.12 180 SER A O 1
ATOM 1374 N N . ALA A 1 181 ? 4.650 -0.499 -27.514 1.00 95.12 181 ALA A N 1
ATOM 1375 C CA . ALA A 1 181 ? 5.877 -0.049 -28.161 1.00 95.12 181 ALA A CA 1
ATOM 1376 C C . ALA A 1 181 ? 6.957 0.331 -27.134 1.00 95.12 181 ALA A C 1
ATOM 1378 O O . ALA A 1 181 ? 8.097 -0.119 -27.249 1.00 95.12 181 ALA A O 1
ATOM 1379 N N . ARG A 1 182 ? 6.600 1.085 -26.083 1.00 95.44 182 ARG A N 1
ATOM 1380 C CA . ARG A 1 182 ? 7.545 1.465 -25.016 1.00 95.44 182 ARG A CA 1
ATOM 1381 C C . ARG A 1 182 ? 8.081 0.266 -24.246 1.00 95.44 182 ARG A C 1
ATOM 1383 O O . ARG A 1 182 ? 9.279 0.208 -23.983 1.00 95.44 182 ARG A O 1
ATOM 1390 N N . ILE A 1 183 ? 7.214 -0.686 -23.902 1.00 96.00 183 ILE A N 1
ATOM 1391 C CA . ILE A 1 183 ? 7.628 -1.918 -23.220 1.00 96.00 183 ILE A CA 1
ATOM 1392 C C . ILE A 1 183 ? 8.555 -2.733 -24.125 1.00 96.00 183 ILE A C 1
ATOM 1394 O O . ILE A 1 183 ? 9.592 -3.198 -23.664 1.00 96.00 183 ILE A O 1
ATOM 1398 N N . THR A 1 184 ? 8.224 -2.863 -25.413 1.00 96.81 184 THR A N 1
ATOM 1399 C CA . THR A 1 184 ? 9.065 -3.588 -26.380 1.00 96.81 184 THR A CA 1
ATOM 1400 C C . THR A 1 184 ? 10.459 -2.967 -26.469 1.00 96.81 184 THR A C 1
ATOM 1402 O O . THR A 1 184 ? 11.444 -3.669 -26.265 1.00 96.81 184 THR A O 1
ATOM 1405 N N . ALA A 1 185 ? 10.547 -1.645 -26.640 1.00 96.06 185 ALA A N 1
ATOM 1406 C CA . ALA A 1 185 ? 11.825 -0.936 -26.683 1.00 96.06 185 ALA A CA 1
ATOM 1407 C C . ALA A 1 185 ? 12.633 -1.0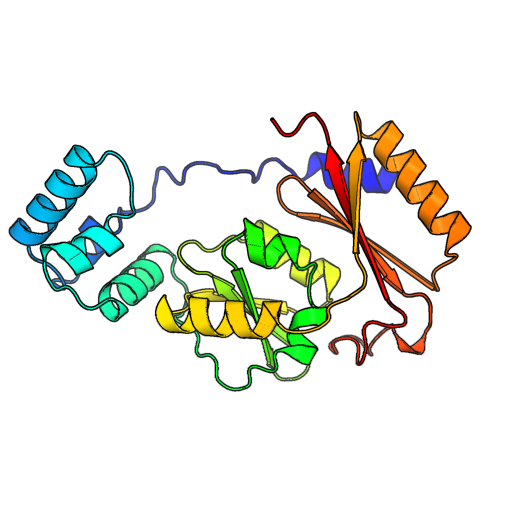87 -25.379 1.00 96.06 185 ALA A C 1
ATOM 1409 O O . ALA A 1 185 ? 13.854 -1.238 -25.417 1.00 96.06 185 ALA A O 1
ATOM 1410 N N . ALA A 1 186 ? 11.970 -1.070 -24.216 1.00 95.19 186 ALA A N 1
ATOM 1411 C CA . ALA A 1 186 ? 12.635 -1.281 -22.931 1.00 95.19 186 ALA A CA 1
ATOM 1412 C C . ALA A 1 186 ? 13.226 -2.697 -22.814 1.00 95.19 186 ALA A C 1
ATOM 1414 O O . ALA A 1 186 ? 14.372 -2.840 -22.390 1.00 95.19 186 ALA A O 1
ATOM 1415 N N . LEU A 1 187 ? 12.476 -3.724 -23.228 1.00 95.75 187 LEU A N 1
ATOM 1416 C CA . LEU A 1 187 ? 12.932 -5.117 -23.221 1.00 95.75 187 LEU A CA 1
ATOM 1417 C C . LEU A 1 187 ? 14.088 -5.345 -24.202 1.00 95.75 187 LEU A C 1
ATOM 1419 O O . LEU A 1 187 ? 15.056 -6.011 -23.847 1.00 95.75 187 LEU A O 1
ATOM 1423 N N . GLU A 1 188 ? 14.027 -4.765 -25.401 1.00 96.38 188 GLU A N 1
ATOM 1424 C CA . GLU A 1 188 ? 15.102 -4.859 -26.398 1.00 96.38 188 GLU A CA 1
ATOM 1425 C C . GLU A 1 188 ? 16.383 -4.159 -25.935 1.00 96.38 188 GLU A C 1
ATOM 1427 O O . GLU A 1 188 ? 17.476 -4.686 -26.126 1.00 96.38 188 GLU A O 1
ATOM 1432 N N . GLN A 1 189 ? 16.253 -2.993 -25.293 1.00 95.25 189 GLN A N 1
ATOM 1433 C CA . GLN A 1 189 ? 17.395 -2.235 -24.785 1.00 95.25 189 GLN A CA 1
ATOM 1434 C C . GLN A 1 189 ? 18.055 -2.914 -23.581 1.00 95.25 189 GLN A C 1
ATOM 1436 O O . GLN A 1 189 ? 19.275 -2.862 -23.441 1.00 95.25 189 GLN A O 1
ATOM 1441 N N . LYS A 1 190 ? 17.252 -3.462 -22.662 1.00 94.88 190 LYS A N 1
ATOM 1442 C CA . LYS A 1 190 ? 17.742 -3.989 -21.381 1.00 94.88 190 LYS A CA 1
ATOM 1443 C C . LYS A 1 190 ? 18.047 -5.478 -21.405 1.00 94.88 190 LYS A C 1
ATOM 1445 O O . LYS A 1 190 ? 18.813 -5.909 -20.555 1.00 94.88 190 LYS A O 1
ATOM 1450 N N . GLN A 1 191 ? 17.465 -6.223 -22.346 1.00 93.94 191 GLN A N 1
ATOM 1451 C CA . GLN A 1 191 ? 17.625 -7.672 -22.502 1.00 93.94 191 GLN A CA 1
ATOM 1452 C C . GLN A 1 191 ? 17.571 -8.426 -21.162 1.00 93.94 191 GLN A C 1
ATOM 1454 O O . GLN A 1 191 ? 18.519 -9.127 -20.810 1.00 93.94 191 GLN A O 1
ATOM 1459 N N . PRO A 1 192 ? 16.492 -8.257 -20.376 1.00 94.81 192 PRO A N 1
ATOM 1460 C CA . PRO A 1 192 ? 16.433 -8.851 -19.053 1.00 94.81 192 PRO A CA 1
ATOM 1461 C C . PRO A 1 192 ? 16.337 -10.379 -19.130 1.00 94.81 192 PRO A C 1
ATOM 1463 O O . PRO A 1 192 ? 15.732 -10.933 -20.050 1.00 94.81 192 PRO A O 1
ATOM 1466 N N . VAL A 1 193 ? 16.856 -11.056 -18.108 1.00 93.88 193 VAL A N 1
ATOM 1467 C CA . VAL A 1 193 ? 16.736 -12.515 -17.946 1.00 93.88 193 VAL A CA 1
ATOM 1468 C C . VAL A 1 193 ? 15.280 -12.912 -17.694 1.00 93.88 193 VAL A C 1
ATOM 1470 O O . VAL A 1 193 ? 14.832 -13.972 -18.129 1.00 93.88 193 VAL A O 1
ATOM 1473 N N . ALA A 1 194 ? 14.518 -12.045 -17.023 1.00 92.44 194 ALA A N 1
ATOM 1474 C CA . ALA A 1 194 ? 13.081 -12.198 -16.848 1.00 92.44 194 ALA A CA 1
ATOM 1475 C C . ALA A 1 194 ? 12.376 -10.843 -16.787 1.00 92.44 194 ALA A C 1
ATOM 1477 O O . ALA A 1 194 ? 12.954 -9.826 -16.405 1.00 92.44 194 ALA A O 1
ATOM 1478 N N . SER A 1 195 ? 11.088 -10.831 -17.116 1.00 94.56 195 SER A N 1
ATOM 1479 C CA . SER A 1 195 ? 10.243 -9.657 -16.924 1.00 94.56 195 SER A CA 1
ATOM 1480 C C . SER A 1 195 ? 8.818 -10.053 -16.573 1.00 94.56 195 SER A C 1
ATOM 1482 O O . SER A 1 195 ? 8.359 -11.147 -16.911 1.00 94.56 195 SER A O 1
ATOM 1484 N N . ARG A 1 196 ? 8.117 -9.152 -15.889 1.00 95.12 196 ARG A N 1
ATOM 1485 C CA . ARG A 1 196 ? 6.723 -9.334 -15.502 1.00 95.12 196 ARG A CA 1
ATOM 1486 C C . ARG A 1 196 ? 5.985 -8.012 -15.604 1.00 95.12 196 ARG A C 1
ATOM 1488 O O . ARG A 1 196 ? 6.474 -6.997 -15.122 1.00 95.12 196 ARG A O 1
ATOM 1495 N N . LEU A 1 197 ? 4.823 -8.046 -16.243 1.00 96.06 197 LEU A N 1
ATOM 1496 C CA . LEU A 1 197 ? 3.949 -6.899 -16.453 1.00 96.06 197 LEU A CA 1
ATOM 1497 C C . LEU A 1 197 ? 2.611 -7.177 -15.780 1.00 96.06 197 LEU A C 1
ATOM 1499 O O . LEU A 1 197 ? 2.027 -8.221 -16.054 1.00 96.06 197 LEU A O 1
ATOM 1503 N N . LEU A 1 198 ? 2.143 -6.249 -14.949 1.00 94.94 198 LEU A N 1
ATOM 1504 C CA . LEU A 1 198 ? 0.855 -6.339 -14.264 1.00 94.94 198 LEU A CA 1
ATOM 1505 C C . LEU A 1 198 ? 0.144 -4.990 -14.257 1.00 94.94 198 LEU A C 1
ATOM 1507 O O . LEU A 1 198 ? 0.794 -3.941 -14.185 1.00 94.94 198 LEU A O 1
ATOM 1511 N N . ARG A 1 199 ? -1.188 -5.006 -14.271 1.00 91.88 199 ARG A N 1
ATOM 1512 C CA . ARG A 1 199 ? -1.980 -3.811 -13.965 1.00 91.88 199 ARG A CA 1
ATOM 1513 C C . ARG A 1 199 ? -2.190 -3.667 -12.459 1.00 91.88 199 ARG A C 1
ATOM 1515 O O . ARG A 1 199 ? -2.618 -4.592 -11.779 1.00 91.88 199 ARG A O 1
ATOM 1522 N N . VAL A 1 200 ? -1.932 -2.469 -11.941 1.00 91.44 200 VAL A N 1
ATOM 1523 C CA . VAL A 1 200 ? -2.187 -2.089 -10.547 1.00 91.44 200 VAL A CA 1
ATOM 1524 C C . VAL A 1 200 ? -3.006 -0.805 -10.549 1.00 91.44 200 VAL A C 1
ATOM 1526 O O . VAL A 1 200 ? -2.474 0.284 -10.783 1.00 91.44 200 VAL A O 1
ATOM 1529 N N . ARG A 1 201 ? -4.319 -0.930 -10.317 1.00 88.19 201 ARG A N 1
ATOM 1530 C CA . ARG A 1 201 ? -5.289 0.170 -10.460 1.00 88.19 201 ARG A CA 1
ATOM 1531 C C . ARG A 1 201 ? -5.153 0.847 -11.839 1.00 88.19 201 ARG A C 1
ATOM 1533 O O . ARG A 1 201 ? -5.243 0.188 -12.877 1.00 88.19 201 ARG A O 1
ATOM 1540 N N . GLY A 1 202 ? -4.879 2.153 -11.858 1.00 88.06 202 GLY A N 1
ATOM 1541 C CA . GLY A 1 202 ? -4.657 2.954 -13.066 1.00 88.06 202 GLY A CA 1
ATOM 1542 C C . GLY A 1 202 ? -3.238 2.906 -13.647 1.00 88.06 202 GLY A C 1
ATOM 1543 O O . GLY A 1 202 ? -2.919 3.747 -14.486 1.00 88.06 202 GLY A O 1
ATOM 1544 N N . TYR A 1 203 ? -2.374 1.988 -13.199 1.00 93.44 203 TYR A N 1
ATOM 1545 C CA . TYR A 1 203 ? -0.997 1.870 -13.684 1.00 93.44 203 TYR A CA 1
ATOM 1546 C C . TYR A 1 203 ? -0.684 0.498 -14.272 1.00 93.44 203 TYR A C 1
ATOM 1548 O O . TYR A 1 203 ? -1.228 -0.517 -13.848 1.00 93.44 203 TYR A O 1
ATOM 1556 N N . PHE A 1 204 ? 0.282 0.472 -15.184 1.00 95.62 204 PHE A N 1
ATOM 1557 C CA . PHE A 1 204 ? 0.959 -0.730 -15.653 1.00 95.62 204 PHE A CA 1
ATOM 1558 C C . PHE A 1 204 ? 2.359 -0.770 -15.055 1.00 95.62 204 PHE A C 1
ATOM 1560 O O . PHE A 1 204 ? 3.170 0.126 -15.296 1.00 95.62 204 PHE A O 1
ATOM 1567 N N . TRP A 1 205 ? 2.637 -1.811 -14.281 1.00 96.81 205 TRP A N 1
ATOM 1568 C CA . TRP A 1 205 ? 3.923 -2.047 -13.646 1.00 96.81 205 TRP A CA 1
ATOM 1569 C C . TRP A 1 205 ? 4.666 -3.157 -14.373 1.00 96.81 205 TRP A C 1
ATOM 1571 O O . TRP A 1 205 ? 4.248 -4.314 -14.354 1.00 96.81 205 TRP A O 1
ATOM 1581 N N . LEU A 1 206 ? 5.776 -2.793 -15.007 1.00 97.44 206 LEU A N 1
ATOM 1582 C CA . LEU A 1 206 ? 6.741 -3.726 -15.565 1.00 97.44 206 LEU A CA 1
ATOM 1583 C C . LEU A 1 206 ? 7.941 -3.810 -14.624 1.00 97.44 206 LEU A C 1
ATOM 1585 O O . LEU A 1 206 ? 8.615 -2.804 -14.422 1.00 97.44 206 LEU A O 1
ATOM 1589 N N . ARG A 1 207 ? 8.245 -5.003 -14.122 1.00 96.69 207 ARG A N 1
ATOM 1590 C CA . ARG A 1 207 ? 9.509 -5.300 -13.445 1.00 96.69 207 ARG A CA 1
ATOM 1591 C C . ARG A 1 207 ? 10.396 -6.144 -14.345 1.00 96.69 207 ARG A C 1
ATOM 1593 O O . ARG A 1 207 ? 9.920 -7.079 -14.991 1.00 96.69 207 ARG A O 1
ATOM 1600 N N . MET A 1 208 ? 11.680 -5.816 -14.383 1.00 95.50 208 MET A N 1
ATOM 1601 C CA . MET A 1 208 ? 12.706 -6.547 -15.120 1.00 95.50 208 MET A CA 1
ATOM 1602 C C . MET A 1 208 ? 13.826 -6.989 -14.184 1.00 95.50 208 MET A C 1
ATOM 1604 O O . MET A 1 208 ? 14.274 -6.209 -13.345 1.00 95.50 208 MET A O 1
ATOM 1608 N N . TRP A 1 209 ? 14.287 -8.221 -14.381 1.00 94.12 209 TRP A N 1
ATOM 1609 C CA . TRP A 1 209 ? 15.439 -8.816 -13.709 1.00 94.12 209 TRP A CA 1
ATOM 1610 C C . TRP A 1 209 ? 16.588 -8.894 -14.709 1.00 94.12 209 TRP A C 1
ATOM 1612 O O . TRP A 1 209 ? 16.479 -9.594 -15.719 1.00 94.12 209 TRP A O 1
ATOM 1622 N N . LEU A 1 210 ? 17.653 -8.135 -14.462 1.00 92.56 210 LEU A N 1
ATOM 1623 C CA . LEU A 1 210 ? 18.780 -7.987 -15.387 1.00 92.56 210 LEU A CA 1
ATOM 1624 C C . LEU A 1 210 ? 19.804 -9.115 -15.239 1.00 92.56 210 LEU A C 1
ATOM 1626 O O . LEU A 1 210 ? 20.436 -9.489 -16.221 1.00 92.56 210 LEU A O 1
ATOM 1630 N N . GLU A 1 211 ? 19.896 -9.709 -14.049 1.00 88.75 211 GLU A N 1
ATOM 1631 C CA . GLU A 1 211 ? 20.765 -10.848 -13.766 1.00 88.75 211 GLU A CA 1
ATOM 1632 C C . GLU A 1 211 ? 19.998 -12.014 -13.128 1.00 88.75 211 GLU A C 1
ATOM 1634 O O . GLU A 1 211 ? 18.956 -11.845 -12.491 1.00 88.75 211 GLU A O 1
ATOM 1639 N N . ALA A 1 212 ? 20.529 -13.232 -13.273 1.00 81.50 212 ALA A N 1
ATOM 1640 C CA . ALA A 1 212 ? 19.930 -14.430 -12.681 1.00 81.50 212 ALA A CA 1
ATOM 1641 C C . ALA A 1 212 ? 20.032 -14.457 -11.143 1.00 81.50 212 ALA A C 1
ATOM 1643 O O . ALA A 1 212 ? 19.217 -15.099 -10.489 1.00 81.50 212 ALA A O 1
ATOM 1644 N N . SER A 1 213 ? 21.006 -13.753 -10.563 1.00 76.00 213 SER A N 1
ATOM 1645 C CA . SER A 1 213 ? 21.156 -13.519 -9.116 1.00 76.00 213 SER A CA 1
ATOM 1646 C C . SER A 1 213 ? 19.970 -12.747 -8.524 1.00 76.00 213 SER A C 1
ATOM 1648 O O . SER A 1 213 ? 19.577 -12.994 -7.383 1.00 76.00 213 SER A O 1
ATOM 1650 N N . ALA A 1 214 ? 19.382 -11.845 -9.315 1.00 75.81 214 ALA A N 1
ATOM 1651 C CA . ALA A 1 214 ? 18.253 -11.003 -8.934 1.00 75.81 214 ALA A CA 1
ATOM 1652 C C . ALA A 1 214 ? 16.932 -11.774 -8.869 1.00 75.81 214 ALA A C 1
ATOM 1654 O O . ALA A 1 214 ? 15.997 -11.364 -8.172 1.00 75.81 214 ALA A O 1
ATOM 1655 N N . LEU A 1 215 ? 16.837 -12.884 -9.611 1.00 66.81 215 LEU A N 1
ATOM 1656 C CA . LEU A 1 215 ? 15.768 -13.862 -9.469 1.00 66.81 215 LEU A CA 1
ATOM 1657 C C . LEU A 1 215 ? 15.976 -14.556 -8.123 1.00 66.81 215 LEU A C 1
ATOM 1659 O O . LEU A 1 215 ? 16.591 -15.619 -8.034 1.00 66.81 215 LEU A O 1
ATOM 1663 N N . GLY A 1 216 ? 15.505 -13.921 -7.048 1.00 60.78 216 GLY A N 1
ATOM 1664 C CA . GLY A 1 216 ? 15.453 -14.548 -5.735 1.00 60.78 216 GLY A CA 1
ATOM 1665 C C . GLY A 1 216 ? 14.890 -15.964 -5.871 1.00 60.78 216 GLY A C 1
ATOM 1666 O O . GLY A 1 216 ? 13.990 -16.213 -6.674 1.00 60.78 216 GLY A O 1
ATOM 1667 N N . ARG A 1 217 ? 15.433 -16.928 -5.117 1.00 58.34 217 ARG A N 1
ATOM 1668 C CA . ARG A 1 217 ? 14.830 -18.271 -5.059 1.00 58.34 217 ARG A CA 1
ATOM 1669 C C . ARG A 1 217 ? 13.351 -18.091 -4.702 1.00 58.34 217 ARG A C 1
ATOM 1671 O O . ARG A 1 217 ? 13.085 -17.348 -3.759 1.00 58.34 217 ARG A O 1
ATOM 1678 N N . SER A 1 218 ? 12.430 -18.722 -5.442 1.00 52.94 218 SER A N 1
ATOM 1679 C CA . SER A 1 218 ? 10.978 -18.554 -5.266 1.00 52.94 218 SER A CA 1
ATOM 1680 C C . SER A 1 218 ? 10.607 -18.451 -3.785 1.00 52.94 218 SER A C 1
ATOM 1682 O O . SER A 1 218 ? 10.893 -19.367 -3.010 1.00 52.94 218 SER A O 1
ATOM 1684 N N . GLY A 1 219 ? 10.027 -17.316 -3.390 1.00 52.47 219 GLY A N 1
ATOM 1685 C CA . GLY A 1 219 ? 9.719 -17.018 -1.990 1.00 52.47 219 GLY A CA 1
ATOM 1686 C C . GLY A 1 219 ? 10.666 -16.043 -1.272 1.00 52.47 219 GLY A C 1
ATOM 1687 O O . GLY A 1 219 ? 10.400 -15.663 -0.132 1.00 52.47 219 GLY A O 1
ATOM 1688 N N . ASN A 1 220 ? 11.744 -15.582 -1.909 1.00 64.75 220 ASN A N 1
ATOM 1689 C CA . ASN A 1 220 ? 12.611 -14.548 -1.344 1.00 64.75 220 ASN A CA 1
ATOM 1690 C C . ASN A 1 220 ? 12.530 -13.246 -2.138 1.00 64.75 220 ASN A C 1
ATOM 1692 O O . ASN A 1 220 ? 12.587 -13.240 -3.366 1.00 64.75 220 ASN A O 1
ATOM 1696 N N . LEU A 1 221 ? 12.454 -12.137 -1.402 1.00 78.12 221 LEU A N 1
ATOM 1697 C CA . LEU A 1 221 ? 12.668 -10.815 -1.969 1.00 78.12 221 LEU A CA 1
ATOM 1698 C C . LEU A 1 221 ? 14.100 -10.696 -2.503 1.00 78.12 221 LEU A C 1
ATOM 1700 O O . LEU A 1 221 ? 15.004 -11.368 -1.993 1.00 78.12 221 LEU A O 1
ATOM 1704 N N . PRO A 1 222 ? 14.312 -9.855 -3.524 1.00 78.88 222 PRO A N 1
ATOM 1705 C CA . PRO A 1 222 ? 15.654 -9.549 -3.997 1.00 78.88 222 PRO A CA 1
ATOM 1706 C C . PRO A 1 222 ? 16.511 -8.972 -2.864 1.00 78.88 222 PRO A C 1
ATOM 1708 O O . PRO A 1 222 ? 16.006 -8.266 -1.991 1.00 78.88 222 PRO A O 1
ATOM 1711 N N . ALA A 1 223 ? 17.806 -9.292 -2.872 1.00 76.88 223 ALA A N 1
ATOM 1712 C CA . ALA A 1 223 ? 18.744 -8.819 -1.853 1.00 76.88 223 ALA A CA 1
ATOM 1713 C C . ALA A 1 223 ? 19.171 -7.357 -2.073 1.00 76.88 223 ALA A C 1
ATOM 1715 O O . ALA A 1 223 ? 19.512 -6.671 -1.114 1.00 76.88 223 ALA A O 1
ATOM 1716 N N . SER A 1 224 ? 19.144 -6.887 -3.323 1.00 82.69 224 SER A N 1
ATOM 1717 C CA . SER A 1 224 ? 19.450 -5.511 -3.715 1.00 82.69 224 SER A CA 1
ATOM 1718 C C . SER A 1 224 ? 18.567 -5.070 -4.888 1.00 82.69 224 SER A C 1
ATOM 1720 O O . SER A 1 224 ? 17.936 -5.892 -5.557 1.00 82.69 224 SER A O 1
ATOM 1722 N N . GLY A 1 225 ? 18.510 -3.757 -5.124 1.00 81.50 225 GLY A N 1
ATOM 1723 C CA . GLY A 1 225 ? 17.821 -3.160 -6.271 1.00 81.50 225 GLY A CA 1
ATOM 1724 C C . GLY A 1 225 ? 18.683 -3.003 -7.529 1.00 81.50 225 GLY A C 1
ATOM 1725 O O . GLY A 1 225 ? 18.150 -2.575 -8.546 1.00 81.50 225 GLY A O 1
ATOM 1726 N N . GLU A 1 226 ? 19.983 -3.316 -7.475 1.00 84.94 226 GLU A N 1
ATOM 1727 C CA . GLU A 1 226 ? 20.952 -3.017 -8.549 1.00 84.94 226 GLU A CA 1
ATOM 1728 C C . GLU A 1 226 ? 20.627 -3.749 -9.860 1.00 84.94 226 GLU A C 1
ATOM 1730 O O . GLU A 1 226 ? 20.642 -3.148 -10.934 1.00 84.94 226 GLU A O 1
ATOM 1735 N N . ASP A 1 227 ? 20.229 -5.017 -9.756 1.00 89.81 227 ASP A N 1
ATOM 1736 C CA . ASP A 1 227 ? 19.912 -5.883 -10.899 1.00 89.81 227 ASP A CA 1
ATOM 1737 C C . ASP A 1 227 ? 18.415 -5.895 -11.246 1.00 89.81 227 ASP A C 1
ATOM 1739 O O . ASP A 1 227 ? 17.914 -6.780 -11.952 1.00 89.81 227 ASP A O 1
ATOM 1743 N N . LEU A 1 228 ? 17.676 -4.914 -10.727 1.00 93.25 228 LEU A N 1
ATOM 1744 C CA . LEU A 1 228 ? 16.250 -4.738 -10.950 1.00 93.25 228 LEU A CA 1
ATOM 1745 C C . LEU A 1 228 ? 15.972 -3.399 -11.615 1.00 93.25 228 LEU A C 1
ATOM 1747 O O . LEU A 1 228 ? 16.642 -2.394 -11.393 1.00 93.25 228 LEU A O 1
ATOM 1751 N N . MET A 1 229 ? 14.920 -3.372 -12.421 1.00 95.25 229 MET A N 1
ATOM 1752 C CA . MET A 1 229 ? 14.433 -2.139 -13.018 1.00 95.25 229 MET A CA 1
ATOM 1753 C C . MET A 1 229 ? 12.918 -2.190 -13.112 1.00 95.25 229 MET A C 1
ATOM 1755 O O . MET A 1 229 ? 12.357 -3.110 -13.713 1.00 95.25 229 MET A O 1
ATOM 1759 N N . ASP A 1 230 ? 12.271 -1.172 -12.565 1.00 96.94 230 ASP A N 1
ATOM 1760 C CA . ASP A 1 230 ? 10.835 -0.986 -12.663 1.00 96.94 230 ASP A CA 1
ATOM 1761 C C . ASP A 1 230 ? 10.503 0.084 -13.708 1.00 96.94 230 ASP A C 1
ATOM 1763 O O . ASP A 1 230 ? 11.163 1.116 -13.842 1.00 96.94 230 ASP A O 1
ATOM 1767 N N . TYR A 1 231 ? 9.426 -0.148 -14.445 1.00 97.31 231 TYR A N 1
ATOM 1768 C CA . TYR A 1 231 ? 8.751 0.862 -15.239 1.00 97.31 231 TYR A CA 1
ATOM 1769 C C . TYR A 1 231 ? 7.300 0.948 -14.785 1.00 97.31 231 TYR A C 1
ATOM 1771 O O . TYR A 1 231 ? 6.626 -0.072 -14.630 1.00 97.31 231 TYR A O 1
ATOM 1779 N N . VAL A 1 232 ? 6.816 2.170 -14.589 1.00 96.75 232 VAL A N 1
ATOM 1780 C CA . VAL A 1 232 ? 5.436 2.432 -14.173 1.00 96.75 232 VAL A CA 1
ATOM 1781 C C . VAL A 1 232 ? 4.788 3.362 -15.186 1.00 96.75 232 VAL A C 1
ATOM 1783 O O . VAL A 1 232 ? 5.132 4.540 -15.282 1.00 96.75 232 VAL A O 1
ATOM 1786 N N . PHE A 1 233 ? 3.839 2.833 -15.948 1.00 95.50 233 PHE A N 1
ATOM 1787 C CA . PHE A 1 233 ? 3.118 3.592 -16.960 1.00 95.50 233 PHE A CA 1
ATOM 1788 C C . PHE A 1 233 ? 1.693 3.896 -16.512 1.00 95.50 233 PHE A C 1
ATOM 1790 O O . PHE A 1 233 ? 1.059 3.084 -15.848 1.00 95.50 233 PHE A O 1
ATOM 1797 N N . SER A 1 234 ? 1.175 5.047 -16.919 1.00 92.75 234 SER A N 1
ATOM 1798 C CA . SER A 1 234 ? -0.259 5.362 -16.883 1.00 92.75 234 SER A CA 1
ATOM 1799 C C . SER A 1 234 ? -0.741 5.618 -18.308 1.00 92.75 234 SER A C 1
ATOM 1801 O O . SER A 1 234 ? 0.065 6.031 -19.143 1.00 92.75 234 SER A O 1
ATOM 1803 N N . ILE A 1 235 ? -2.014 5.329 -18.590 1.00 87.62 235 ILE A N 1
ATOM 1804 C CA . ILE A 1 235 ? -2.621 5.560 -19.907 1.00 87.62 235 ILE A CA 1
ATOM 1805 C C . ILE A 1 235 ? -3.575 6.748 -19.826 1.00 87.62 235 ILE A C 1
ATOM 1807 O O . ILE A 1 235 ? -4.427 6.795 -18.938 1.00 87.62 235 ILE A O 1
ATOM 1811 N N . GLY A 1 236 ? -3.462 7.659 -20.791 1.00 82.12 236 GLY A N 1
ATOM 1812 C CA . GLY A 1 236 ? -4.325 8.827 -20.934 1.00 82.12 236 GLY A CA 1
ATOM 1813 C C . GLY A 1 236 ? -3.883 10.023 -20.091 1.00 82.12 236 GLY A C 1
ATOM 1814 O O . GLY A 1 236 ? -2.991 9.944 -19.248 1.00 82.12 236 GLY A O 1
ATOM 1815 N N . ALA A 1 237 ? -4.505 11.179 -20.320 1.00 54.59 237 ALA A N 1
ATOM 1816 C CA . ALA A 1 237 ? -4.220 12.376 -19.541 1.00 54.59 237 ALA A CA 1
ATOM 1817 C C . ALA A 1 237 ? -4.687 12.168 -18.094 1.00 54.59 237 ALA A C 1
ATOM 1819 O O . ALA A 1 237 ? -5.881 12.205 -17.802 1.00 54.59 237 ALA A O 1
ATOM 1820 N N . ARG A 1 238 ? -3.744 11.959 -17.176 1.00 52.44 238 ARG A N 1
ATOM 1821 C CA . ARG A 1 238 ? -3.995 12.280 -15.775 1.00 52.44 238 ARG A CA 1
ATOM 1822 C C . ARG A 1 238 ? -4.144 13.793 -15.699 1.00 52.44 238 ARG A C 1
ATOM 1824 O O . ARG A 1 238 ? -3.154 14.501 -15.870 1.00 52.44 238 ARG A O 1
ATOM 1831 N N . ALA A 1 239 ? -5.393 14.239 -15.589 1.00 34.41 239 ALA A N 1
ATOM 1832 C CA . ALA A 1 239 ? -5.730 15.597 -15.189 1.00 34.41 239 ALA A CA 1
ATOM 1833 C C . ALA A 1 239 ? -5.269 15.844 -13.748 1.00 34.41 239 ALA A C 1
ATOM 1835 O O . ALA A 1 239 ? -5.328 14.878 -12.950 1.00 34.41 239 ALA A O 1
#

pLDDT: mean 88.95, std 12.49, range [34.41, 97.88]

Sequence (239 aa):
MVRAAVQRESVDGTADDVPHRHRVPLGLVMLAQGWITQSQLRTALDAQRAHGTGRIGDWLVAECGVGAERVTRGLSVQWNCPVLTTEGFSPEAMALVMPRIFVEEFGLLPLRVAGSRILYLGFQDRRDSSVALALEQMTELRVESGLLGETQFASVREKLLGCEGVPVKSGNVEDLDSLSARITAALEQKQPVASRLLRVRGYFWLRMWLEASALGRSGNLPASGEDLMDYVFSIGARA

Radius of gyration: 20.07 Å; chains: 1; bounding box: 47×40×51 Å

Organism: NCBI:txid2040573